Protein AF-A0A7X7AIY4-F1 (afdb_monomer_lite)

Structure (mmCIF, N/CA/C/O backbone):
data_AF-A0A7X7AIY4-F1
#
_entry.id   AF-A0A7X7AIY4-F1
#
loop_
_atom_site.group_PDB
_atom_site.id
_atom_site.type_symbol
_atom_site.label_atom_id
_atom_site.label_alt_id
_atom_site.label_comp_id
_atom_site.label_asym_id
_atom_site.label_entity_id
_atom_site.label_seq_id
_atom_site.pdbx_PDB_ins_code
_atom_site.Cartn_x
_atom_site.Cartn_y
_atom_site.Cartn_z
_atom_site.occupancy
_atom_site.B_iso_or_equiv
_atom_site.auth_seq_id
_atom_site.auth_comp_id
_atom_site.auth_asym_id
_atom_site.auth_atom_id
_atom_site.pdbx_PDB_model_num
ATOM 1 N N . MET A 1 1 ? 21.839 47.624 67.384 1.00 36.62 1 MET A N 1
ATOM 2 C CA . MET A 1 1 ? 20.570 48.107 67.959 1.00 36.62 1 MET A CA 1
ATOM 3 C C . MET A 1 1 ? 19.484 47.151 67.486 1.00 36.62 1 MET A C 1
ATOM 5 O O . MET A 1 1 ? 19.316 47.060 66.283 1.00 36.62 1 MET A O 1
ATOM 9 N N . LEU A 1 2 ? 18.858 46.443 68.441 1.00 30.94 2 LEU A N 1
ATOM 10 C CA . LEU A 1 2 ? 17.676 45.555 68.353 1.00 30.94 2 LEU A CA 1
ATOM 11 C C . LEU A 1 2 ? 17.752 44.317 67.419 1.00 30.94 2 LEU A C 1
ATOM 13 O O . LEU A 1 2 ? 18.265 44.426 66.321 1.00 30.94 2 LEU A O 1
ATOM 17 N N . SER A 1 3 ? 17.214 43.115 67.669 1.00 30.27 3 SER A N 1
ATOM 18 C CA . SER A 1 3 ? 16.606 42.356 68.787 1.00 30.27 3 SER A CA 1
ATOM 19 C C . SER A 1 3 ? 15.446 41.506 68.215 1.00 30.27 3 SER A C 1
ATOM 21 O O . SER A 1 3 ? 14.523 42.074 67.644 1.00 30.27 3 SER A O 1
ATOM 23 N N . ILE A 1 4 ? 15.506 40.183 68.457 1.00 36.94 4 ILE A N 1
ATOM 24 C CA . ILE A 1 4 ? 14.409 39.195 68.652 1.00 36.94 4 ILE A CA 1
ATOM 25 C C . ILE A 1 4 ? 13.500 38.801 67.459 1.00 36.94 4 ILE A C 1
ATOM 27 O O . ILE A 1 4 ? 12.737 39.609 66.949 1.00 36.94 4 ILE A O 1
ATOM 31 N N . SER A 1 5 ? 13.429 37.490 67.155 1.00 34.00 5 SER A N 1
ATOM 32 C CA . SER A 1 5 ? 12.248 36.656 67.492 1.00 34.00 5 SER A CA 1
ATOM 33 C C . SER A 1 5 ? 12.464 35.150 67.264 1.00 34.00 5 SER A C 1
ATOM 35 O O . SER A 1 5 ? 13.040 34.717 66.270 1.00 34.00 5 SER A O 1
ATOM 37 N N . PHE A 1 6 ? 11.985 34.366 68.232 1.00 35.50 6 PHE A N 1
ATOM 38 C CA . PHE A 1 6 ? 11.977 32.906 68.313 1.00 35.50 6 PHE A CA 1
ATOM 39 C C . PHE A 1 6 ? 10.813 32.304 67.510 1.00 35.50 6 PHE A C 1
ATOM 41 O O . PHE A 1 6 ? 9.692 32.796 67.618 1.00 35.50 6 PHE A O 1
ATOM 48 N N . LEU A 1 7 ? 11.014 31.147 66.859 1.00 39.22 7 LEU A N 1
ATOM 49 C CA . LEU A 1 7 ? 9.909 30.247 66.494 1.00 39.22 7 LEU A CA 1
ATOM 50 C C . LEU A 1 7 ? 10.113 28.820 67.040 1.00 39.22 7 LEU A C 1
ATOM 52 O O . LEU A 1 7 ? 10.838 27.992 66.500 1.00 39.22 7 LEU A O 1
ATOM 56 N N . ASN A 1 8 ? 9.462 28.609 68.185 1.00 37.38 8 ASN A N 1
ATOM 57 C CA . ASN A 1 8 ? 8.702 27.445 68.651 1.00 37.38 8 ASN A CA 1
ATOM 58 C C . ASN A 1 8 ? 9.079 26.031 68.138 1.00 37.38 8 ASN A C 1
ATOM 60 O O . ASN A 1 8 ? 8.616 25.569 67.096 1.00 37.38 8 ASN A O 1
ATOM 64 N N . LYS A 1 9 ? 9.815 25.288 68.977 1.00 43.75 9 LYS A N 1
ATOM 65 C CA . LYS A 1 9 ? 9.888 23.820 68.955 1.00 43.75 9 LYS A CA 1
ATOM 66 C C . LYS A 1 9 ? 8.620 23.251 69.589 1.00 43.75 9 LYS A C 1
ATOM 68 O O . LYS A 1 9 ? 8.504 23.322 70.806 1.00 43.75 9 LYS A O 1
ATOM 73 N N . ASN A 1 10 ? 7.728 22.640 68.807 1.00 39.53 10 ASN A N 1
ATOM 74 C CA . ASN A 1 10 ? 6.905 21.512 69.262 1.00 39.53 10 ASN A CA 1
ATOM 75 C C . ASN A 1 10 ? 6.090 20.895 68.116 1.00 39.53 10 ASN A C 1
ATOM 77 O O . ASN A 1 10 ? 5.325 21.598 67.464 1.00 39.53 10 ASN A O 1
ATOM 81 N N . LYS A 1 11 ? 6.183 19.558 68.008 1.00 42.81 11 LYS A N 1
ATOM 82 C CA . LYS A 1 11 ? 5.359 18.586 67.247 1.00 42.81 11 LYS A CA 1
ATOM 83 C C . LYS A 1 11 ? 6.062 17.904 66.068 1.00 42.81 11 LYS A C 1
ATOM 85 O O . LYS A 1 11 ? 5.772 18.178 64.913 1.00 42.81 11 LYS A O 1
ATOM 90 N N . ILE A 1 12 ? 6.856 16.880 66.377 1.00 37.94 12 ILE A N 1
ATOM 91 C CA . ILE A 1 12 ? 6.982 15.710 65.497 1.00 37.94 12 ILE A CA 1
ATOM 92 C C . ILE A 1 12 ? 6.645 14.495 66.363 1.00 37.94 12 ILE A C 1
ATOM 94 O O . ILE A 1 12 ? 7.415 14.105 67.237 1.00 37.94 12 ILE A O 1
ATOM 98 N N . LYS A 1 13 ? 5.421 13.980 66.203 1.00 41.38 13 LYS A N 1
ATOM 99 C CA . LYS A 1 13 ? 4.950 12.766 66.877 1.00 41.38 13 LYS A CA 1
ATOM 100 C C . LYS A 1 13 ? 5.527 11.544 66.163 1.00 41.38 13 LYS A C 1
ATOM 102 O O . LYS A 1 13 ? 5.434 11.424 64.947 1.00 41.38 13 LYS A O 1
ATOM 107 N N . THR A 1 14 ? 6.087 10.652 66.966 1.00 36.62 14 THR A N 1
ATOM 108 C CA . THR A 1 14 ? 6.617 9.329 66.644 1.00 36.62 14 THR A CA 1
ATOM 109 C C . THR A 1 14 ? 5.648 8.482 65.813 1.00 36.62 14 THR A C 1
ATOM 111 O O . THR A 1 14 ? 4.509 8.258 66.218 1.00 36.62 14 THR A O 1
ATOM 114 N N . ILE A 1 15 ? 6.138 7.959 64.687 1.00 35.19 15 ILE A N 1
ATOM 115 C CA . ILE A 1 15 ? 5.492 6.919 63.879 1.00 35.19 15 ILE A CA 1
ATOM 116 C C . ILE A 1 15 ? 5.791 5.567 64.543 1.00 35.19 15 ILE A C 1
ATOM 118 O O . ILE A 1 15 ? 6.955 5.203 64.707 1.00 35.19 15 ILE A O 1
ATOM 122 N N . ARG A 1 16 ? 4.757 4.819 64.942 1.00 38.84 16 ARG A N 1
ATOM 123 C CA . ARG A 1 16 ? 4.870 3.395 65.294 1.00 38.84 16 ARG A CA 1
ATOM 124 C C . ARG A 1 16 ? 3.947 2.591 64.386 1.00 38.84 16 ARG A C 1
ATOM 126 O O . ARG A 1 16 ? 2.745 2.834 64.354 1.00 38.84 16 ARG A O 1
ATOM 133 N N . PHE A 1 17 ? 4.546 1.658 63.652 1.00 32.56 17 PHE A N 1
ATOM 134 C CA . PHE A 1 17 ? 3.871 0.670 62.818 1.00 32.56 17 PHE A CA 1
ATOM 135 C C . PHE A 1 17 ? 3.088 -0.309 63.700 1.00 32.56 17 PHE A C 1
ATOM 137 O O . PHE A 1 17 ? 3.661 -0.916 64.605 1.00 32.56 17 PHE A O 1
ATOM 144 N N . ALA A 1 18 ? 1.793 -0.463 63.426 1.00 39.91 18 ALA A N 1
ATOM 145 C CA . ALA A 1 18 ? 0.972 -1.541 63.960 1.00 39.91 18 ALA A CA 1
ATOM 146 C C . ALA A 1 18 ? 0.729 -2.577 62.854 1.00 39.91 18 ALA A C 1
ATOM 148 O O . ALA A 1 18 ? 0.412 -2.241 61.714 1.00 39.91 18 ALA A O 1
ATOM 149 N N . THR A 1 19 ? 0.945 -3.833 63.216 1.00 40.06 19 THR A N 1
ATOM 150 C CA . THR A 1 19 ? 0.839 -5.048 62.413 1.00 40.06 19 THR A CA 1
ATOM 151 C C . THR A 1 19 ? -0.578 -5.274 61.873 1.00 40.06 19 THR A C 1
ATOM 153 O O . THR A 1 19 ? -1.562 -5.186 62.606 1.00 40.06 19 THR A O 1
ATOM 156 N N . PHE A 1 20 ? -0.677 -5.596 60.579 1.00 35.72 20 PHE A N 1
ATOM 157 C CA . PHE A 1 20 ? -1.920 -5.992 59.912 1.00 35.72 20 PHE A CA 1
ATOM 158 C C . PHE A 1 20 ? -2.360 -7.385 60.388 1.00 35.72 20 PHE A C 1
ATOM 160 O O . PHE A 1 20 ? -1.658 -8.372 60.175 1.00 35.72 20 PHE A O 1
ATOM 167 N N . SER A 1 21 ? -3.529 -7.460 61.027 1.00 41.72 21 SER A N 1
ATOM 168 C CA . SER A 1 21 ? -4.210 -8.713 61.364 1.00 41.72 21 SER A CA 1
ATOM 169 C C . SER A 1 21 ? -5.132 -9.120 60.211 1.00 41.72 21 SER A C 1
ATOM 171 O O . SER A 1 21 ? -5.889 -8.299 59.694 1.00 41.72 21 SER A O 1
ATOM 173 N N . ALA A 1 22 ? -5.033 -10.379 59.786 1.00 42.66 22 ALA A N 1
ATOM 174 C CA . ALA A 1 22 ? -5.750 -10.940 58.648 1.00 42.66 22 ALA A CA 1
ATOM 175 C C . ALA A 1 22 ? -7.276 -10.928 58.857 1.00 42.66 22 ALA A C 1
ATOM 177 O O . ALA A 1 22 ? -7.796 -11.469 59.834 1.00 42.66 22 ALA A O 1
ATOM 178 N N . VAL A 1 23 ? -8.002 -10.348 57.899 1.00 37.97 23 VAL A N 1
ATOM 179 C CA . VAL A 1 23 ? -9.468 -10.367 57.845 1.00 37.97 23 VAL A CA 1
ATOM 180 C C . VAL A 1 23 ? -9.926 -11.755 57.387 1.00 37.97 23 VAL A C 1
ATOM 182 O O . VAL A 1 23 ? -9.698 -12.147 56.245 1.00 37.97 23 VAL A O 1
ATOM 185 N N . ARG A 1 24 ? -10.577 -12.509 58.282 1.00 42.41 24 ARG A N 1
ATOM 186 C CA . ARG A 1 24 ? -11.345 -13.714 57.936 1.00 42.41 24 ARG A CA 1
ATOM 187 C C . ARG A 1 24 ? -12.723 -13.298 57.421 1.00 42.41 24 ARG A C 1
ATOM 189 O O . ARG A 1 24 ? -13.537 -12.776 58.176 1.00 42.41 24 ARG A O 1
ATOM 196 N N . SER A 1 25 ? -12.989 -13.562 56.149 1.00 38.69 25 SER A N 1
ATOM 197 C CA . SER A 1 25 ? -14.307 -13.466 55.525 1.00 38.69 25 SER A CA 1
ATOM 198 C C . SER A 1 25 ? -15.197 -14.620 56.002 1.00 38.69 25 SER A C 1
ATOM 200 O O . SER A 1 25 ? -14.956 -15.783 55.690 1.00 38.69 25 SER A O 1
ATOM 202 N N . VAL A 1 26 ? -16.234 -14.298 56.779 1.00 39.97 26 VAL A N 1
ATOM 203 C CA . VAL A 1 26 ? -17.296 -15.233 57.179 1.00 39.97 26 VAL A CA 1
ATOM 204 C C . VAL A 1 26 ? -18.544 -14.883 56.372 1.00 39.97 26 VAL A C 1
ATOM 206 O O . VAL A 1 26 ? -19.218 -13.899 56.665 1.00 39.97 26 VAL A O 1
ATOM 209 N N . LEU A 1 27 ? -18.846 -15.674 55.338 1.00 36.00 27 LEU A N 1
ATOM 210 C CA . LEU A 1 27 ? -20.144 -15.635 54.663 1.00 36.00 27 LEU A CA 1
ATOM 211 C C . LEU A 1 27 ? -21.120 -16.493 55.481 1.00 36.00 27 LEU A C 1
ATOM 213 O O . LEU A 1 27 ? -21.113 -17.720 55.393 1.00 36.00 27 LEU A O 1
ATOM 217 N N . ALA A 1 28 ? -21.928 -15.856 56.327 1.00 40.09 28 ALA A N 1
ATOM 218 C CA . ALA A 1 28 ? -23.020 -16.520 57.028 1.00 40.09 28 ALA A CA 1
ATOM 219 C C . ALA A 1 28 ? -24.249 -16.585 56.107 1.00 40.09 28 ALA A C 1
ATOM 221 O O . ALA A 1 28 ? -24.916 -15.578 55.878 1.00 40.09 28 ALA A O 1
ATOM 222 N N . VAL A 1 29 ? -24.544 -17.773 55.573 1.00 44.94 29 VAL A N 1
ATOM 223 C CA . VAL A 1 29 ? -25.821 -18.082 54.915 1.00 44.94 29 VAL A CA 1
ATOM 224 C C . VAL A 1 29 ? -26.768 -18.628 55.982 1.00 44.94 29 VAL A C 1
ATOM 226 O O . VAL A 1 29 ? -26.554 -19.723 56.498 1.00 44.94 29 VAL A O 1
ATOM 229 N N . TYR A 1 30 ? -27.811 -17.874 56.326 1.00 39.31 30 TYR A N 1
ATOM 230 C CA . TYR A 1 30 ? -28.919 -18.375 57.145 1.00 39.31 30 TYR A CA 1
ATOM 231 C C . TYR A 1 30 ? -30.014 -18.948 56.233 1.00 39.31 30 TYR A C 1
ATOM 233 O O . TYR A 1 30 ? -30.462 -18.236 55.333 1.00 39.31 30 TYR A O 1
ATOM 241 N N . PRO A 1 31 ? -30.518 -20.175 56.458 1.00 51.25 31 PRO A N 1
ATOM 242 C CA . PRO A 1 31 ? -31.774 -20.607 55.865 1.00 51.25 31 PRO A CA 1
ATOM 243 C C . PRO A 1 31 ? -32.941 -20.245 56.797 1.00 51.25 31 PRO A C 1
ATOM 245 O O . PRO A 1 31 ? -32.916 -20.566 57.985 1.00 51.25 31 PRO A O 1
ATOM 248 N N . VAL A 1 32 ? -34.001 -19.633 56.260 1.00 43.09 32 VAL A N 1
ATOM 249 C CA . VAL A 1 32 ? -35.315 -19.569 56.925 1.00 43.09 32 VAL A CA 1
ATOM 250 C C . VAL A 1 32 ? -36.353 -20.245 56.035 1.00 43.09 32 VAL A C 1
ATOM 252 O O . VAL A 1 32 ? -36.421 -20.031 54.828 1.00 43.09 32 VAL A O 1
ATOM 255 N N . ALA A 1 33 ? -37.100 -21.145 56.666 1.00 41.25 33 ALA A N 1
ATOM 256 C CA . ALA A 1 33 ? -37.891 -22.201 56.067 1.00 41.25 33 ALA A CA 1
ATOM 257 C C . ALA A 1 33 ? -39.165 -21.719 55.352 1.00 41.25 33 ALA A C 1
ATOM 259 O O . ALA A 1 33 ? -40.040 -21.109 55.960 1.00 41.25 33 ALA A O 1
ATOM 260 N N . GLY A 1 34 ? -39.331 -22.150 54.100 1.00 39.12 34 GLY A N 1
ATOM 261 C CA . GLY A 1 34 ? -40.626 -22.308 53.440 1.00 39.12 34 GLY A CA 1
ATOM 262 C C . GLY A 1 34 ? -40.820 -23.777 53.068 1.00 39.12 34 GLY A C 1
ATOM 263 O O . GLY A 1 34 ? -40.143 -24.295 52.184 1.00 39.12 34 GLY A O 1
ATOM 264 N N . ARG A 1 35 ? -41.720 -24.483 53.765 1.00 43.56 35 ARG A N 1
ATOM 265 C CA . ARG A 1 35 ? -42.096 -25.873 53.455 1.00 43.56 35 ARG A CA 1
ATOM 266 C C . ARG A 1 35 ? -42.918 -25.920 52.160 1.00 43.56 35 ARG A C 1
ATOM 268 O O . ARG A 1 35 ? -44.142 -25.914 52.216 1.00 43.56 35 ARG A O 1
ATOM 275 N N . PHE A 1 36 ? -42.264 -26.050 51.009 1.00 38.09 36 PHE A N 1
ATOM 276 C CA . PHE A 1 36 ? -42.907 -26.540 49.787 1.00 38.09 36 PHE A CA 1
ATOM 277 C C . PHE A 1 36 ? -42.679 -28.053 49.672 1.00 38.09 36 PHE A C 1
ATOM 279 O O . PHE A 1 36 ? -41.588 -28.517 49.351 1.00 38.09 36 PHE A O 1
ATOM 286 N N . LYS A 1 37 ? -43.714 -28.848 49.975 1.00 41.25 37 LYS A N 1
ATOM 287 C CA . LYS A 1 37 ? -43.732 -30.293 49.698 1.00 41.25 37 LYS A CA 1
ATOM 288 C C . LYS A 1 37 ? -43.905 -30.504 48.190 1.00 41.25 37 LYS A C 1
ATOM 290 O O . LYS A 1 37 ? -45.030 -30.636 47.719 1.00 41.25 37 LYS A O 1
ATOM 295 N N . PHE A 1 38 ? -42.806 -30.577 47.444 1.00 35.75 38 PHE A N 1
ATOM 296 C CA . PHE A 1 38 ? -42.821 -31.181 46.112 1.00 35.75 38 PHE A CA 1
ATOM 297 C C . PHE A 1 38 ? -42.793 -32.704 46.267 1.00 35.75 38 PHE A C 1
ATOM 299 O O . PHE A 1 38 ? -41.828 -33.283 46.764 1.00 35.75 38 PHE A O 1
ATOM 306 N N . ARG A 1 39 ? -43.895 -33.358 45.896 1.00 43.44 39 ARG A N 1
ATOM 307 C CA . ARG A 1 39 ? -43.960 -34.815 45.761 1.00 43.44 39 ARG A CA 1
ATOM 308 C C . ARG A 1 39 ? -43.191 -35.200 44.496 1.00 43.44 39 ARG A C 1
ATOM 310 O O . ARG A 1 39 ? -43.693 -34.993 43.399 1.00 43.44 39 ARG A O 1
ATOM 317 N N . TYR A 1 40 ? -41.984 -35.737 44.653 1.00 40.56 40 TYR A N 1
ATOM 318 C CA . TYR A 1 40 ? -41.247 -36.375 43.565 1.00 40.56 40 TYR A CA 1
ATOM 319 C C . TYR A 1 40 ? -41.791 -37.786 43.348 1.00 40.56 40 TYR A C 1
ATOM 321 O O . TYR A 1 40 ? -41.528 -38.677 44.149 1.00 40.56 40 TYR A O 1
ATOM 329 N N . ASN A 1 41 ? -42.519 -37.979 42.253 1.00 38.94 41 ASN A N 1
ATOM 330 C CA . ASN A 1 41 ? -42.699 -39.282 41.630 1.00 38.94 41 ASN A CA 1
ATOM 331 C C . ASN A 1 41 ? -42.206 -39.165 40.186 1.00 38.94 41 ASN A C 1
ATOM 333 O O . ASN A 1 41 ? -42.808 -38.444 39.397 1.00 38.94 41 ASN A O 1
ATOM 337 N N . GLY A 1 42 ? -41.149 -39.907 39.855 1.00 40.38 42 GLY A N 1
ATOM 338 C CA . GLY A 1 42 ? -40.833 -40.264 38.474 1.00 40.38 42 GLY A CA 1
ATOM 339 C C . GLY A 1 42 ? -39.687 -39.488 37.829 1.00 40.38 42 GLY A C 1
ATOM 340 O O . GLY A 1 42 ? -39.867 -38.381 37.343 1.00 40.38 42 GLY A O 1
ATOM 341 N N . LEU A 1 43 ? -38.546 -40.176 37.739 1.00 44.22 43 LEU A N 1
ATOM 342 C CA . LEU A 1 43 ? -37.615 -40.137 36.609 1.00 44.22 43 LEU A CA 1
ATOM 343 C C . LEU A 1 43 ? -36.873 -38.809 36.350 1.00 44.22 43 LEU A C 1
ATOM 345 O O . LEU A 1 43 ? -37.196 -38.038 35.452 1.00 44.22 43 LEU A O 1
ATOM 349 N N . PHE A 1 44 ? -35.780 -38.610 37.093 1.00 33.59 44 PHE A N 1
ATOM 350 C CA . PHE A 1 44 ? -34.688 -37.725 36.684 1.00 33.59 44 PHE A CA 1
ATOM 351 C C . PHE A 1 44 ? -34.033 -38.294 35.411 1.00 33.59 44 PHE A C 1
ATOM 353 O O . PHE A 1 44 ? -33.227 -39.219 35.483 1.00 33.59 44 PHE A O 1
ATOM 360 N N . LEU A 1 45 ? -34.395 -37.758 34.244 1.00 35.53 45 LEU A N 1
ATOM 361 C CA . LEU A 1 45 ? -33.654 -37.957 33.001 1.00 35.53 45 LEU A CA 1
ATOM 362 C C . LEU A 1 45 ? -32.583 -36.864 32.916 1.00 35.53 45 LEU A C 1
ATOM 364 O O . LEU A 1 45 ? -32.837 -35.754 32.453 1.00 35.53 45 LEU A O 1
ATOM 368 N N . THR A 1 46 ? -31.381 -37.158 33.404 1.00 39.91 46 THR A N 1
ATOM 369 C CA . THR A 1 46 ? -30.188 -36.353 33.131 1.00 39.91 46 THR A CA 1
ATOM 370 C C . THR A 1 46 ? -29.858 -36.494 31.648 1.00 39.91 46 THR A C 1
ATOM 372 O O . THR A 1 46 ? -29.214 -37.453 31.227 1.00 39.91 46 THR A O 1
ATOM 375 N N . ILE A 1 47 ? -30.326 -35.549 30.831 1.00 37.22 47 ILE A N 1
ATOM 376 C CA . ILE A 1 47 ? -29.857 -35.405 29.453 1.00 37.22 47 ILE A CA 1
ATOM 377 C C . ILE A 1 47 ? -28.413 -34.903 29.540 1.00 37.22 47 ILE A C 1
ATOM 379 O O . ILE A 1 47 ? -28.153 -33.710 29.686 1.00 37.22 47 ILE A O 1
ATOM 383 N N . PHE A 1 48 ? -27.462 -35.835 29.475 1.00 37.62 48 PHE A N 1
ATOM 384 C CA . PHE A 1 48 ? -26.107 -35.532 29.038 1.00 37.62 48 PHE A CA 1
ATOM 385 C C . PHE A 1 48 ? -26.205 -35.086 27.579 1.00 37.62 48 PHE A C 1
ATOM 387 O O . PHE A 1 48 ? -26.240 -35.914 26.669 1.00 37.62 48 PHE A O 1
ATOM 394 N N . ILE A 1 49 ? -26.276 -33.776 27.342 1.00 43.41 49 ILE A N 1
ATOM 395 C CA . ILE A 1 49 ? -25.953 -33.245 26.021 1.00 43.41 49 ILE A CA 1
ATOM 396 C C . ILE A 1 49 ? -24.446 -33.429 25.875 1.00 43.41 49 ILE A C 1
ATOM 398 O O . ILE A 1 49 ? -23.646 -32.624 26.349 1.00 43.41 49 ILE A O 1
ATOM 402 N N . PHE A 1 50 ? -24.065 -34.543 25.254 1.00 37.00 50 PHE A N 1
ATOM 403 C CA . PHE A 1 50 ? -22.800 -34.651 24.551 1.00 37.00 50 PHE A CA 1
ATOM 404 C C . PHE A 1 50 ? -22.784 -33.486 23.555 1.00 37.00 50 PHE A C 1
ATOM 406 O O . PHE A 1 50 ? -23.477 -33.526 22.539 1.00 37.00 50 PHE A O 1
ATOM 413 N N . PHE A 1 51 ? -22.030 -32.427 23.853 1.00 39.94 51 PHE A N 1
ATOM 414 C CA . PHE A 1 51 ? -21.590 -31.480 22.833 1.00 39.94 51 PHE A CA 1
ATOM 415 C C . PHE A 1 51 ? -20.591 -32.232 21.939 1.00 39.94 51 PHE A C 1
ATOM 417 O O . PHE A 1 51 ? -19.378 -32.074 22.038 1.00 39.94 51 PHE A O 1
ATOM 424 N N . ALA A 1 52 ? -21.114 -33.136 21.107 1.00 44.53 52 ALA A N 1
ATOM 425 C CA . ALA A 1 52 ? -20.427 -33.574 19.911 1.00 44.53 52 ALA A CA 1
ATOM 426 C C . ALA A 1 52 ? -20.243 -32.326 19.048 1.00 44.53 52 ALA A C 1
ATOM 428 O O . ALA A 1 52 ? -21.199 -31.578 18.844 1.00 44.53 52 ALA A O 1
ATOM 429 N N . GLY A 1 53 ? -18.995 -32.089 18.643 1.00 50.56 53 GLY A N 1
ATOM 430 C CA . GLY A 1 53 ? -18.517 -30.903 17.944 1.00 50.56 53 GLY A CA 1
ATOM 431 C C . GLY A 1 53 ? -19.560 -30.222 17.068 1.00 50.56 53 GLY A C 1
ATOM 432 O O . GLY A 1 53 ? -19.805 -30.631 15.937 1.00 50.56 53 GLY A O 1
ATOM 433 N N . PHE A 1 54 ? -20.109 -29.123 17.576 1.00 44.00 54 PHE A N 1
ATOM 434 C CA . PHE A 1 54 ? -20.642 -28.086 16.715 1.00 44.00 54 PHE A CA 1
ATOM 435 C C . PHE A 1 54 ? -19.425 -27.292 16.250 1.00 44.00 54 PHE A C 1
ATOM 437 O O . PHE A 1 54 ? -19.006 -26.323 16.881 1.00 44.00 54 PHE A O 1
ATOM 444 N N . ALA A 1 55 ? -18.780 -27.780 15.189 1.00 48.97 55 ALA A N 1
ATOM 445 C CA . ALA A 1 55 ? -17.905 -26.929 14.413 1.00 48.97 55 ALA A CA 1
ATOM 446 C C . ALA A 1 55 ? -18.784 -25.773 13.931 1.00 48.97 55 ALA A C 1
ATOM 448 O O . ALA A 1 55 ? -19.719 -25.977 13.154 1.00 48.97 55 ALA A O 1
ATOM 449 N N . PHE A 1 56 ? -18.522 -24.563 14.419 1.00 47.72 56 PHE A N 1
ATOM 450 C CA . PHE A 1 56 ? -18.887 -23.397 13.640 1.00 47.72 56 PHE A CA 1
ATOM 451 C C . PHE A 1 56 ? -18.118 -23.568 12.337 1.00 47.72 56 PHE A C 1
ATOM 453 O O . PHE A 1 56 ? -16.899 -23.412 12.314 1.00 47.72 56 PHE A O 1
ATOM 460 N N . ALA A 1 57 ? -18.809 -23.973 11.272 1.00 46.97 57 ALA A N 1
ATOM 461 C CA . ALA A 1 57 ? -18.330 -23.663 9.946 1.00 46.97 57 ALA A CA 1
ATOM 462 C C . ALA A 1 57 ? -18.214 -22.139 9.945 1.00 46.97 57 ALA A C 1
ATOM 464 O O . ALA A 1 57 ? -19.223 -21.428 9.915 1.00 46.97 57 ALA A O 1
ATOM 465 N N . SER A 1 58 ? -16.986 -21.639 10.092 1.00 48.44 58 SER A N 1
ATOM 466 C CA . SER A 1 58 ? -16.691 -20.285 9.670 1.00 48.44 58 SER A CA 1
ATOM 467 C C . SER A 1 58 ? -17.231 -20.172 8.246 1.00 48.44 58 SER A C 1
ATOM 469 O O . SER A 1 58 ? -17.138 -21.150 7.491 1.00 48.44 58 SER A O 1
ATOM 471 N N . PRO A 1 59 ? -17.821 -19.033 7.847 1.00 47.47 59 PRO A N 1
ATOM 472 C CA . PRO A 1 59 ? -18.006 -18.810 6.425 1.00 47.47 59 PRO A CA 1
ATOM 473 C C . PRO A 1 59 ? -16.666 -19.133 5.764 1.00 47.47 59 PRO A C 1
ATOM 475 O O . PRO A 1 59 ? -15.624 -18.777 6.322 1.00 47.47 59 PRO A O 1
ATOM 478 N N . ALA A 1 60 ? -16.691 -19.885 4.664 1.00 45.31 60 ALA A N 1
ATOM 479 C CA . ALA A 1 60 ? -15.524 -20.041 3.815 1.00 45.31 60 ALA A CA 1
ATOM 480 C C . ALA A 1 60 ? -15.180 -18.633 3.313 1.00 45.31 60 ALA A C 1
ATOM 482 O O . ALA A 1 60 ? -15.680 -18.178 2.286 1.00 45.31 60 ALA A O 1
ATOM 483 N N . TYR A 1 61 ? -14.456 -17.879 4.137 1.00 58.84 61 TYR A N 1
ATOM 484 C CA . TYR A 1 61 ? -13.801 -16.662 3.728 1.00 58.84 61 TYR A CA 1
ATOM 485 C C . TYR A 1 61 ? -12.779 -17.137 2.713 1.00 58.84 61 TYR A C 1
ATOM 487 O O . TYR A 1 61 ? -12.003 -18.042 3.004 1.00 58.84 61 TYR A O 1
ATOM 495 N N . GLY A 1 62 ? -12.846 -16.594 1.499 1.00 84.06 62 GLY A N 1
ATOM 496 C CA . GLY A 1 62 ? -11.741 -16.782 0.572 1.00 84.06 62 GLY A CA 1
ATOM 497 C C . GLY A 1 62 ? -10.451 -16.289 1.225 1.00 84.06 62 GLY A C 1
ATOM 498 O O . GLY A 1 62 ? -10.508 -15.416 2.101 1.00 84.06 62 GLY A O 1
ATOM 499 N N . ALA A 1 63 ? -9.326 -16.836 0.772 1.00 94.44 63 ALA A N 1
ATOM 500 C CA . ALA A 1 63 ? -7.996 -16.487 1.241 1.00 94.44 63 ALA A CA 1
ATOM 501 C C . ALA A 1 63 ? -7.831 -14.973 1.458 1.00 94.44 63 ALA A C 1
ATOM 503 O O . ALA A 1 63 ? -8.301 -14.129 0.672 1.00 94.44 63 ALA A O 1
ATOM 504 N N . THR A 1 64 ? -7.156 -14.626 2.549 1.00 96.69 64 THR A N 1
ATOM 505 C CA . THR A 1 64 ? -6.938 -13.254 2.993 1.00 96.69 64 THR A CA 1
ATOM 506 C C . THR A 1 64 ? -6.206 -12.477 1.910 1.00 96.69 64 THR A C 1
ATOM 508 O O . THR A 1 64 ? -5.067 -12.771 1.555 1.00 96.69 64 THR A O 1
ATOM 511 N N . GLN A 1 65 ? -6.859 -11.449 1.376 1.00 97.44 65 GLN A N 1
ATOM 512 C CA . GLN A 1 65 ? -6.247 -10.600 0.362 1.00 97.44 65 GLN A CA 1
ATOM 513 C C . GLN A 1 65 ? -5.169 -9.727 1.005 1.00 97.44 65 GLN A C 1
ATOM 515 O O . GLN A 1 65 ? -5.435 -9.050 1.994 1.00 97.44 65 GLN A O 1
ATOM 520 N N . ILE A 1 66 ? -3.979 -9.687 0.417 1.00 98.00 66 ILE A N 1
ATOM 521 C CA . ILE A 1 66 ? -2.879 -8.817 0.831 1.00 98.00 66 ILE A CA 1
ATOM 522 C C . ILE A 1 66 ? -2.516 -7.917 -0.344 1.00 98.00 66 ILE A C 1
ATOM 524 O O . ILE A 1 66 ? -2.046 -8.402 -1.366 1.00 98.00 66 ILE A O 1
ATOM 528 N N . PHE A 1 67 ? -2.717 -6.605 -0.216 1.00 98.31 67 PHE A N 1
ATOM 529 C CA . PHE A 1 67 ? -2.380 -5.647 -1.275 1.00 98.31 67 PHE A CA 1
ATOM 530 C C . PHE A 1 67 ? -1.057 -4.931 -1.000 1.00 98.31 67 PHE A C 1
ATOM 532 O O . PHE A 1 67 ? -0.811 -4.463 0.116 1.00 98.31 67 PHE A O 1
ATOM 539 N N . ARG A 1 68 ? -0.213 -4.809 -2.029 1.00 98.12 68 ARG A N 1
ATOM 540 C CA . ARG A 1 68 ? 1.056 -4.067 -1.987 1.00 98.12 68 ARG A CA 1
ATOM 541 C C . ARG A 1 68 ? 1.286 -3.310 -3.285 1.00 98.12 68 ARG A C 1
ATOM 543 O O . ARG A 1 68 ? 1.086 -3.873 -4.357 1.00 98.12 68 ARG A O 1
ATOM 550 N N . SER A 1 69 ? 1.727 -2.059 -3.190 1.00 98.44 69 SER A N 1
ATOM 551 C CA . SER A 1 69 ? 2.041 -1.252 -4.364 1.00 98.44 69 SER A CA 1
ATOM 552 C C . SER A 1 69 ? 3.527 -1.277 -4.705 1.00 98.44 69 SER A C 1
ATOM 554 O O . SER A 1 69 ? 4.401 -1.267 -3.836 1.00 98.44 69 SER A O 1
ATOM 556 N N . VAL A 1 70 ? 3.803 -1.284 -6.002 1.00 97.94 70 VAL A N 1
ATOM 557 C CA . VAL A 1 70 ? 5.126 -1.113 -6.597 1.00 97.94 70 VAL A CA 1
ATOM 558 C C . VAL A 1 70 ? 5.106 0.172 -7.410 1.00 97.94 70 VAL A C 1
ATOM 560 O O . VAL A 1 70 ? 4.217 0.359 -8.235 1.00 97.94 70 VAL A O 1
ATOM 563 N N . GLY A 1 71 ? 6.089 1.044 -7.212 1.00 96.38 71 GLY A N 1
ATOM 564 C CA . GLY A 1 71 ? 6.342 2.188 -8.087 1.00 96.38 71 GLY A CA 1
ATOM 565 C C . GLY A 1 71 ? 7.821 2.245 -8.464 1.00 96.38 71 GLY A C 1
ATOM 566 O O . GLY A 1 71 ? 8.635 2.451 -7.564 1.00 96.38 71 GLY A O 1
ATOM 567 N N . PRO A 1 72 ? 8.198 2.102 -9.747 1.00 94.94 72 PRO A N 1
ATOM 568 C CA . PRO A 1 72 ? 9.602 2.059 -10.158 1.00 94.94 72 PRO A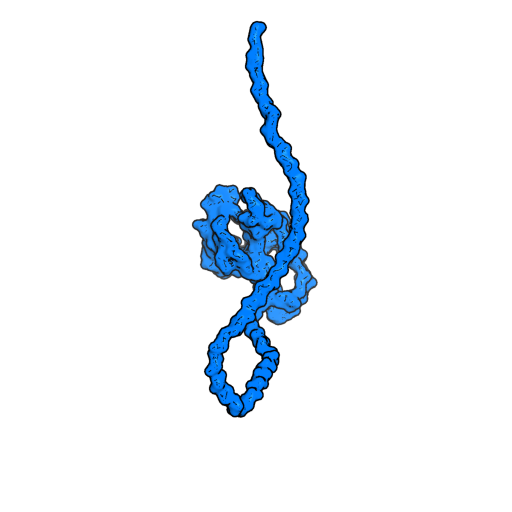 CA 1
ATOM 569 C C . PRO A 1 72 ? 10.382 3.295 -9.692 1.00 94.94 72 PRO A C 1
ATOM 571 O O . PRO A 1 72 ? 10.085 4.415 -10.106 1.00 94.94 72 PRO A O 1
ATOM 574 N N . GLY A 1 73 ? 11.354 3.111 -8.796 1.00 94.69 73 GLY A N 1
ATOM 575 C CA . GLY A 1 73 ? 12.165 4.188 -8.213 1.00 94.69 73 GLY A CA 1
ATOM 576 C C . GLY A 1 73 ? 11.411 5.162 -7.294 1.00 94.69 73 GLY A C 1
ATOM 577 O O . GLY A 1 73 ? 11.967 6.192 -6.918 1.00 94.69 73 GLY A O 1
ATOM 578 N N . ALA A 1 74 ? 10.157 4.879 -6.929 1.00 95.31 74 ALA A N 1
ATOM 579 C CA . ALA A 1 74 ? 9.323 5.768 -6.123 1.00 95.31 74 ALA A CA 1
ATOM 580 C C . ALA A 1 74 ? 9.676 5.685 -4.627 1.00 95.31 74 ALA A C 1
ATOM 582 O O . ALA A 1 74 ? 9.005 5.007 -3.854 1.00 95.31 74 ALA A O 1
ATOM 583 N N . THR A 1 75 ? 10.747 6.365 -4.217 1.00 94.81 75 THR A N 1
ATOM 584 C CA . THR A 1 75 ? 11.183 6.434 -2.810 1.00 94.81 75 THR A CA 1
ATOM 585 C C . THR A 1 75 ? 10.424 7.492 -2.007 1.00 94.81 75 THR A C 1
ATOM 587 O O . THR A 1 75 ? 10.167 7.304 -0.823 1.00 94.81 75 THR A O 1
ATOM 590 N N . GLY A 1 76 ? 10.045 8.597 -2.651 1.00 95.12 76 GLY A N 1
ATOM 591 C CA . GLY A 1 76 ? 9.440 9.756 -1.998 1.00 95.12 76 GLY A CA 1
ATOM 592 C C . GLY A 1 76 ? 7.977 9.590 -1.576 1.00 95.12 76 GLY A C 1
ATOM 593 O O . GLY A 1 76 ? 7.286 8.643 -1.954 1.00 95.12 76 GLY A O 1
ATOM 594 N N . LEU A 1 77 ? 7.515 10.580 -0.807 1.00 96.38 77 LEU A N 1
ATOM 595 C CA . LEU A 1 77 ? 6.114 10.770 -0.436 1.00 96.38 77 LEU A CA 1
ATOM 596 C C . LEU A 1 77 ? 5.236 10.919 -1.681 1.00 96.38 77 LEU A C 1
ATOM 598 O O . LEU A 1 77 ? 5.550 11.704 -2.577 1.00 96.38 77 LEU A O 1
ATOM 602 N N . LEU A 1 78 ? 4.102 10.221 -1.700 1.00 97.19 78 LEU A N 1
ATOM 603 C CA . LEU A 1 78 ? 3.045 10.467 -2.681 1.00 97.19 78 LEU A CA 1
ATOM 604 C C . LEU A 1 78 ? 2.160 11.635 -2.241 1.00 97.19 78 LEU A C 1
ATOM 606 O O . LEU A 1 78 ? 1.785 12.483 -3.048 1.00 97.19 78 LEU A O 1
ATOM 610 N N . THR A 1 79 ? 1.820 11.675 -0.954 1.00 97.12 79 THR A N 1
ATOM 611 C CA . THR A 1 79 ? 1.082 12.766 -0.314 1.00 97.12 79 THR A CA 1
ATOM 612 C C . THR A 1 79 ? 1.243 12.676 1.205 1.00 97.12 79 THR A C 1
ATOM 614 O O . THR A 1 79 ? 1.575 11.614 1.736 1.00 97.12 79 THR A O 1
ATOM 617 N N . SER A 1 80 ? 1.029 13.787 1.900 1.00 95.50 80 SER A N 1
ATOM 618 C CA . SER A 1 80 ? 1.072 13.875 3.356 1.00 95.50 80 SER A CA 1
ATOM 619 C C . SER A 1 80 ? 0.166 14.995 3.850 1.00 95.50 80 SER A C 1
ATOM 621 O O . SER A 1 80 ? -0.285 15.829 3.059 1.00 95.50 80 SER A O 1
ATOM 623 N N . ASP A 1 81 ? -0.049 15.034 5.160 1.00 93.94 81 ASP A N 1
ATOM 624 C CA . ASP A 1 81 ? -0.548 16.224 5.842 1.00 93.94 81 ASP A CA 1
ATOM 625 C C . ASP A 1 81 ? 0.363 16.673 6.988 1.00 93.94 81 ASP A C 1
ATOM 627 O O . ASP A 1 81 ? -0.060 16.915 8.101 1.00 93.94 81 ASP A O 1
ATOM 631 N N . THR A 1 82 ? 1.651 16.873 6.719 1.00 81.88 82 THR A N 1
ATOM 632 C CA . THR A 1 82 ? 2.579 17.433 7.728 1.00 81.88 82 THR A CA 1
ATOM 633 C C . THR A 1 82 ? 2.321 18.918 8.042 1.00 81.88 82 THR A C 1
ATOM 635 O O . THR A 1 82 ? 3.084 19.545 8.772 1.00 81.88 82 THR A O 1
ATOM 638 N N . ALA A 1 83 ? 1.303 19.518 7.416 1.00 90.00 83 ALA A N 1
ATOM 639 C CA . ALA A 1 83 ? 0.854 20.883 7.667 1.00 90.00 83 ALA A CA 1
ATOM 640 C C . ALA A 1 83 ? -0.308 20.949 8.674 1.00 90.00 83 ALA A C 1
ATOM 642 O O . ALA A 1 83 ? -0.653 22.059 9.081 1.00 90.00 83 ALA A O 1
ATOM 643 N N . HIS A 1 84 ? -0.873 19.801 9.078 1.00 91.31 84 HIS A N 1
ATOM 644 C CA . HIS A 1 84 ? -1.975 19.690 10.042 1.00 91.31 84 HIS A CA 1
ATOM 645 C C . HIS A 1 84 ? -3.223 20.478 9.604 1.00 91.31 84 HIS A C 1
ATOM 647 O O . HIS A 1 84 ? -3.868 21.180 10.384 1.00 91.31 84 HIS A O 1
ATOM 653 N N . ALA A 1 85 ? -3.521 20.451 8.301 1.00 93.38 85 ALA A N 1
ATOM 654 C CA . ALA A 1 85 ? -4.611 21.214 7.683 1.00 93.38 85 ALA A CA 1
ATOM 655 C C . ALA A 1 85 ? -5.745 20.316 7.168 1.00 93.38 85 ALA A C 1
ATOM 657 O O . ALA A 1 85 ? -6.811 20.795 6.770 1.00 93.38 85 ALA A O 1
ATOM 658 N N . ARG A 1 86 ? -5.506 19.012 7.125 1.00 96.62 86 ARG A N 1
ATOM 659 C CA . ARG A 1 86 ? -6.384 17.965 6.626 1.00 96.62 86 ARG A CA 1
ATOM 660 C C . ARG A 1 86 ? -6.476 16.915 7.725 1.00 96.62 86 ARG A C 1
ATOM 662 O O . ARG A 1 86 ? -5.734 16.916 8.691 1.00 96.62 86 ARG A O 1
ATOM 669 N N . THR A 1 87 ? -7.448 16.030 7.616 1.00 97.19 87 THR A N 1
ATOM 670 C CA . THR A 1 87 ? -7.636 15.000 8.630 1.00 97.19 87 THR A CA 1
ATOM 671 C C . THR A 1 87 ? -7.951 13.674 7.986 1.00 97.19 87 THR A C 1
ATOM 673 O O . THR A 1 87 ? -8.497 13.608 6.880 1.00 97.19 87 THR A O 1
ATOM 676 N N . ILE A 1 88 ? -7.608 12.616 8.703 1.00 98.44 88 ILE A N 1
ATOM 677 C CA . ILE A 1 88 ? -8.019 11.249 8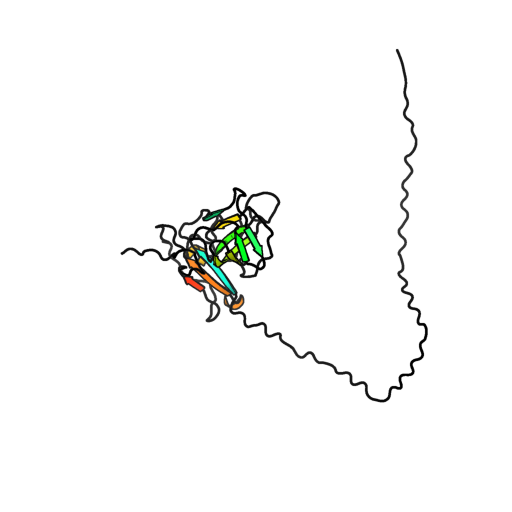.457 1.00 98.44 88 ILE A CA 1
ATOM 678 C C . ILE A 1 88 ? -8.765 10.741 9.693 1.00 98.44 88 ILE A C 1
ATOM 680 O O . ILE A 1 88 ? -8.427 11.049 10.833 1.00 98.44 88 ILE A O 1
ATOM 684 N N . THR A 1 89 ? -9.816 9.969 9.456 1.00 98.44 89 THR A N 1
ATOM 685 C CA . THR A 1 89 ? -10.500 9.160 10.473 1.00 98.44 89 THR A CA 1
ATOM 686 C C . THR A 1 89 ? -10.565 7.731 9.975 1.00 98.44 89 THR A C 1
ATOM 688 O O . THR A 1 89 ? -10.684 7.523 8.767 1.00 98.44 89 THR A O 1
ATOM 691 N N . LEU A 1 90 ? -10.497 6.752 10.874 1.00 98.69 90 LEU A N 1
ATOM 692 C CA . LEU A 1 90 ? -10.604 5.339 10.523 1.00 98.69 90 LEU A CA 1
ATOM 693 C C . LEU A 1 90 ? -11.677 4.683 11.381 1.00 98.69 90 LEU A C 1
ATOM 695 O O . LEU A 1 90 ? -11.565 4.649 12.604 1.00 98.69 90 LEU A O 1
ATOM 699 N N . THR A 1 91 ? -12.705 4.138 10.739 1.00 98.56 91 THR A N 1
ATOM 700 C CA . THR A 1 91 ? -13.775 3.414 11.432 1.00 98.56 91 THR A CA 1
ATOM 701 C C . THR A 1 91 ? -14.043 2.098 10.726 1.00 98.56 91 THR A C 1
ATOM 703 O O . THR A 1 91 ? -14.355 2.076 9.536 1.00 98.56 91 THR A O 1
ATOM 706 N N . SER A 1 92 ? -13.907 0.984 11.445 1.00 97.31 92 SER A N 1
ATOM 707 C CA . SER A 1 92 ? -14.121 -0.376 10.932 1.00 97.31 92 SER A CA 1
ATOM 708 C C . SER A 1 92 ? -13.324 -0.674 9.650 1.00 97.31 92 SER A C 1
ATOM 710 O O . SER A 1 92 ? -13.794 -1.357 8.737 1.00 97.31 92 SER A O 1
ATOM 712 N N . GLY A 1 93 ? -12.102 -0.142 9.565 1.00 98.00 93 GLY A N 1
ATOM 713 C CA . GLY A 1 93 ? -11.237 -0.269 8.393 1.00 98.00 93 GLY A CA 1
ATOM 714 C C . GLY A 1 93 ? -11.589 0.649 7.221 1.00 98.00 93 GLY A C 1
ATOM 715 O O . GLY A 1 93 ? -10.974 0.511 6.173 1.00 98.00 93 GLY A O 1
ATOM 716 N N . VAL A 1 94 ? -12.535 1.580 7.355 1.00 98.69 94 VAL A N 1
ATOM 717 C CA . VAL A 1 94 ? -12.816 2.602 6.336 1.00 98.69 94 VAL A CA 1
ATOM 718 C C . VAL A 1 94 ? -12.169 3.917 6.749 1.00 98.69 94 VAL A C 1
ATOM 720 O O . VAL A 1 94 ? -12.562 4.526 7.744 1.00 98.69 94 VAL A O 1
ATOM 723 N N . ALA A 1 95 ? -11.164 4.341 5.988 1.00 98.75 95 ALA A N 1
ATOM 724 C CA . ALA A 1 95 ? -10.531 5.638 6.136 1.00 98.75 95 ALA A CA 1
ATOM 725 C C . ALA A 1 95 ? -11.338 6.713 5.405 1.00 98.75 95 ALA A C 1
ATOM 727 O O . ALA A 1 95 ? -11.690 6.538 4.235 1.00 98.75 95 ALA A O 1
ATOM 728 N N . THR A 1 96 ? -11.576 7.837 6.077 1.00 98.69 96 THR A N 1
ATOM 729 C CA . THR A 1 96 ? -12.176 9.039 5.491 1.00 98.69 96 THR A CA 1
ATOM 730 C C . THR A 1 96 ? -11.217 10.211 5.637 1.00 98.69 96 THR A C 1
ATOM 732 O O . THR A 1 96 ? -10.910 10.627 6.754 1.00 98.69 96 THR A O 1
ATOM 735 N N . PHE A 1 97 ? -10.765 10.743 4.503 1.00 98.69 97 PHE A N 1
ATOM 736 C CA . PHE A 1 97 ? -9.919 11.929 4.408 1.00 98.69 97 PHE A CA 1
ATOM 737 C C . PHE A 1 97 ? -10.789 13.178 4.229 1.00 98.69 97 PHE A C 1
ATOM 739 O O . PHE A 1 97 ? -11.706 13.180 3.404 1.00 98.69 97 PHE A O 1
ATOM 746 N N . SER A 1 98 ? -10.491 14.264 4.944 1.00 98.38 98 SER A N 1
ATOM 747 C CA . SER A 1 98 ? -11.271 15.513 4.862 1.00 98.38 98 SER A CA 1
ATOM 748 C C . SER A 1 98 ? -11.142 16.240 3.523 1.00 98.38 98 SER A C 1
ATOM 750 O O . SER A 1 98 ? -11.975 17.080 3.186 1.00 98.38 98 SER A O 1
ATOM 752 N N . VAL A 1 99 ? -10.120 15.903 2.735 1.00 97.81 99 VAL A N 1
ATOM 753 C CA . VAL A 1 99 ? -9.888 16.443 1.396 1.00 97.81 99 VAL A CA 1
ATOM 754 C C . VAL A 1 99 ? -9.451 15.312 0.467 1.00 97.81 99 VAL A C 1
ATOM 756 O O . VAL A 1 99 ? -8.720 14.407 0.875 1.00 97.81 99 VAL A O 1
ATOM 759 N N . ALA A 1 100 ? -9.873 15.388 -0.797 1.00 98.25 100 ALA A N 1
ATOM 760 C CA . ALA A 1 100 ? -9.550 14.408 -1.829 1.00 98.25 100 ALA A CA 1
ATOM 761 C C . ALA A 1 100 ? -8.035 14.152 -1.942 1.00 98.25 100 ALA A C 1
ATOM 763 O O . ALA A 1 100 ? -7.235 15.095 -1.999 1.00 98.25 100 ALA A O 1
ATOM 764 N N . LEU A 1 101 ? -7.655 12.875 -1.977 1.00 98.56 101 LEU A N 1
ATOM 765 C CA . LEU A 1 101 ? -6.303 12.430 -2.302 1.00 98.56 101 LEU A CA 1
ATOM 766 C C . LEU A 1 101 ? -6.068 12.456 -3.824 1.00 98.56 101 LEU A C 1
ATOM 768 O O . LEU A 1 101 ? -7.038 12.357 -4.583 1.00 98.56 101 LEU A O 1
ATOM 772 N N . PRO A 1 102 ? -4.803 12.559 -4.279 1.00 97.88 102 PRO A N 1
ATOM 773 C CA . PRO A 1 102 ? -4.459 12.466 -5.697 1.00 97.88 102 PRO A CA 1
ATOM 774 C C . PRO A 1 102 ? -4.971 11.178 -6.361 1.00 97.88 102 PRO A C 1
ATOM 776 O O . PRO A 1 102 ? -4.988 10.111 -5.750 1.00 97.88 102 PRO A O 1
ATOM 779 N N . ASP A 1 103 ? -5.332 11.250 -7.644 1.00 97.44 103 ASP A N 1
ATOM 780 C CA . ASP A 1 103 ? -5.935 10.119 -8.369 1.00 97.44 103 ASP A CA 1
ATOM 781 C C . ASP A 1 103 ? -4.988 8.933 -8.606 1.00 97.44 103 ASP A C 1
ATOM 783 O O . ASP A 1 103 ? -5.438 7.847 -8.963 1.00 97.44 103 ASP A O 1
ATOM 787 N N . ASN A 1 104 ? -3.682 9.109 -8.401 1.00 96.06 104 ASN A N 1
ATOM 788 C CA . ASN A 1 104 ? -2.694 8.034 -8.474 1.00 96.06 104 ASN A CA 1
ATOM 789 C C . ASN A 1 104 ? -2.502 7.283 -7.139 1.00 96.06 104 ASN A C 1
ATOM 791 O O . ASN A 1 104 ? -1.672 6.370 -7.095 1.00 96.06 104 ASN A O 1
ATOM 795 N N . ILE A 1 105 ? -3.242 7.641 -6.083 1.00 98.38 105 ILE A N 1
ATOM 796 C CA . ILE A 1 105 ? -3.303 6.889 -4.822 1.00 98.38 105 ILE A CA 1
ATOM 797 C C . ILE A 1 105 ? -4.308 5.745 -4.953 1.00 98.38 105 ILE A C 1
ATOM 799 O O . ILE A 1 105 ? -5.414 5.926 -5.477 1.00 98.38 105 ILE A O 1
ATOM 803 N N . GLY A 1 106 ? -3.942 4.560 -4.473 1.00 98.44 106 GLY A N 1
ATOM 804 C CA . GLY A 1 106 ? -4.821 3.406 -4.559 1.00 98.44 106 GLY A CA 1
ATOM 805 C C . GLY A 1 106 ? -4.307 2.153 -3.861 1.00 98.44 106 GLY A C 1
ATOM 806 O O . GLY A 1 106 ? -3.495 2.214 -2.944 1.00 98.44 106 GLY A O 1
ATOM 807 N N . VAL A 1 107 ? -4.844 1.010 -4.280 1.00 98.75 107 VAL A N 1
ATOM 808 C CA . VAL A 1 107 ? -4.590 -0.305 -3.684 1.00 98.75 107 VAL A CA 1
ATOM 809 C C . VAL A 1 107 ? -3.106 -0.625 -3.512 1.00 98.75 107 VAL A C 1
ATOM 811 O O . VAL A 1 107 ? -2.285 -0.490 -4.414 1.00 98.75 107 VAL A O 1
ATOM 814 N N . GLY A 1 108 ? -2.768 -1.099 -2.319 1.00 98.56 108 GLY A N 1
ATOM 815 C CA . GLY A 1 108 ? -1.427 -1.493 -1.926 1.00 98.56 108 GLY A CA 1
ATOM 816 C C . GLY A 1 108 ? -0.523 -0.355 -1.459 1.00 98.56 108 GLY A C 1
ATOM 817 O O . GLY A 1 108 ? 0.559 -0.654 -0.953 1.00 98.56 108 GLY A O 1
ATOM 818 N N . ASP A 1 109 ? -0.935 0.910 -1.586 1.00 98.88 109 ASP A N 1
ATOM 819 C CA . ASP A 1 109 ? -0.189 2.032 -1.015 1.00 98.88 109 ASP A CA 1
ATOM 820 C C . ASP A 1 109 ? -0.159 1.961 0.507 1.00 98.88 109 ASP A C 1
ATOM 822 O O . ASP A 1 109 ? -1.161 1.642 1.155 1.00 98.88 109 ASP A O 1
ATOM 826 N N . ALA A 1 110 ? 1.016 2.260 1.055 1.00 98.75 110 ALA A N 1
ATOM 827 C CA . ALA A 1 110 ? 1.272 2.308 2.482 1.00 98.75 110 ALA A CA 1
ATOM 828 C C . ALA A 1 110 ? 0.812 3.660 3.029 1.00 98.75 110 ALA A C 1
ATOM 830 O O . ALA A 1 110 ? 1.274 4.700 2.564 1.00 98.75 110 ALA A O 1
ATOM 831 N N . VAL A 1 111 ? -0.073 3.634 4.018 1.00 98.75 111 VAL A N 1
ATOM 832 C CA . VAL A 1 111 ? -0.573 4.796 4.753 1.00 98.75 111 VAL A CA 1
ATOM 833 C C . VAL A 1 111 ? -0.027 4.710 6.169 1.00 98.75 111 VAL A C 1
ATOM 835 O O . VAL A 1 111 ? -0.253 3.714 6.853 1.00 98.75 111 VAL A O 1
ATOM 838 N N . ILE A 1 112 ? 0.689 5.740 6.600 1.00 98.25 112 ILE A N 1
ATOM 839 C CA . ILE A 1 112 ? 1.208 5.858 7.961 1.00 98.25 112 ILE A CA 1
ATOM 840 C C . ILE A 1 112 ? 0.457 6.985 8.649 1.00 98.25 112 ILE A C 1
ATOM 842 O O . ILE A 1 112 ? 0.319 8.061 8.065 1.00 98.25 112 ILE A O 1
ATOM 846 N N . ILE A 1 113 ? -0.056 6.715 9.844 1.00 97.88 113 ILE A N 1
ATOM 847 C CA . ILE A 1 113 ? -0.839 7.660 10.641 1.00 97.88 113 ILE A CA 1
ATOM 848 C C . ILE A 1 113 ? -0.163 7.795 11.997 1.00 97.88 113 ILE A C 1
ATOM 850 O O . ILE A 1 113 ? 0.077 6.782 12.665 1.00 97.88 113 ILE A O 1
ATOM 854 N N . ASP A 1 114 ? 0.094 9.040 12.378 1.00 96.88 114 ASP A N 1
ATOM 855 C CA . ASP A 1 114 ? 0.689 9.412 13.655 1.00 96.88 114 ASP A CA 1
ATOM 856 C C . ASP A 1 114 ? -0.236 8.996 14.800 1.00 96.88 114 ASP A C 1
ATOM 858 O O . ASP A 1 114 ? -1.306 9.558 15.028 1.00 96.88 114 ASP A O 1
ATOM 862 N N . THR A 1 115 ? 0.104 7.902 15.448 1.00 95.94 115 THR A N 1
ATOM 863 C CA . THR A 1 115 ? -0.713 7.278 16.498 1.00 95.94 115 THR A CA 1
ATOM 864 C C . THR A 1 115 ? 0.144 6.813 17.664 1.00 95.94 115 THR A C 1
ATOM 866 O O . THR A 1 115 ? -0.402 6.452 18.711 1.00 95.94 115 THR A O 1
ATOM 869 N N . GLY A 1 116 ? 1.465 6.801 17.485 1.00 91.00 116 GLY A N 1
ATOM 870 C CA . GLY A 1 116 ? 2.450 6.568 18.517 1.00 91.00 116 GLY A CA 1
ATOM 871 C C . GLY A 1 116 ? 2.973 7.891 19.068 1.00 91.00 116 GLY A C 1
ATOM 872 O O . GLY A 1 116 ? 3.090 8.886 18.373 1.00 91.00 116 GLY A O 1
ATOM 873 N N . GLY A 1 117 ? 3.293 7.914 20.361 1.00 86.38 117 GLY A N 1
ATOM 874 C CA . GLY A 1 117 ? 3.858 9.112 20.980 1.00 86.38 117 GLY A CA 1
ATOM 875 C C . GLY A 1 117 ? 2.865 10.273 21.126 1.00 86.38 117 GLY A C 1
ATOM 876 O O . GLY A 1 117 ? 1.654 10.086 21.235 1.00 86.38 117 GLY A O 1
ATOM 877 N N . THR A 1 118 ? 3.411 11.481 21.272 1.00 81.88 118 THR A N 1
ATOM 878 C CA . THR A 1 118 ? 2.651 12.740 21.409 1.00 81.88 118 THR A CA 1
ATOM 879 C C . THR A 1 118 ? 3.255 13.863 20.568 1.00 81.88 118 THR A C 1
ATOM 881 O O . THR A 1 118 ? 2.994 15.039 20.835 1.00 81.88 118 THR A O 1
ATOM 884 N N . ASP A 1 119 ? 4.170 13.527 19.664 1.00 86.38 119 ASP A N 1
ATOM 885 C CA . ASP A 1 119 ? 4.715 14.488 18.718 1.00 86.38 119 ASP A CA 1
ATOM 886 C C . ASP A 1 119 ? 3.858 14.491 17.442 1.00 86.38 119 ASP A C 1
ATOM 888 O O . ASP A 1 119 ? 2.758 13.954 17.448 1.00 86.38 119 ASP A O 1
ATOM 892 N N . GLN A 1 120 ? 4.275 15.248 16.429 1.00 90.06 120 GLN A N 1
ATOM 893 C CA . GLN A 1 120 ? 3.585 15.310 15.135 1.00 90.06 120 GLN A CA 1
ATOM 894 C C . GLN A 1 120 ? 4.500 14.751 14.034 1.00 90.06 120 GLN A C 1
ATOM 896 O O . GLN A 1 120 ? 4.663 15.348 12.962 1.00 90.06 120 GLN A O 1
ATOM 901 N N . THR A 1 121 ? 5.241 13.689 14.354 1.00 92.25 121 THR A N 1
ATOM 902 C CA . THR A 1 121 ? 6.312 13.143 13.522 1.00 92.25 121 THR A CA 1
ATOM 903 C C . THR A 1 121 ? 6.047 11.684 13.230 1.00 92.25 121 THR A C 1
ATOM 905 O O . THR A 1 121 ? 5.951 10.867 14.129 1.00 92.25 121 THR A O 1
ATOM 908 N N . ILE A 1 122 ? 6.056 11.342 11.943 1.00 95.50 122 ILE A N 1
ATOM 909 C CA . ILE A 1 122 ? 5.948 9.945 11.537 1.00 95.50 122 ILE A CA 1
ATOM 910 C C . ILE A 1 122 ? 7.235 9.180 11.875 1.00 95.50 122 ILE A C 1
ATOM 912 O O . ILE A 1 122 ? 8.304 9.480 11.328 1.00 95.50 122 ILE A O 1
ATOM 916 N N . ASP A 1 123 ? 7.124 8.155 12.718 1.00 95.38 123 ASP A N 1
ATOM 917 C CA . ASP A 1 123 ? 8.215 7.273 13.123 1.00 95.38 123 ASP A CA 1
ATOM 918 C C . ASP A 1 123 ? 7.821 5.777 13.190 1.00 95.38 123 ASP A C 1
ATOM 920 O O . ASP A 1 123 ? 6.874 5.317 12.553 1.00 95.38 123 ASP A O 1
ATOM 924 N N . ALA A 1 124 ? 8.647 4.953 13.844 1.00 95.44 124 ALA A N 1
ATOM 925 C CA . ALA A 1 124 ? 8.454 3.502 13.904 1.00 95.44 124 ALA A CA 1
ATOM 926 C C . ALA A 1 124 ? 7.382 3.046 14.916 1.00 95.44 124 ALA A C 1
ATOM 928 O O . ALA A 1 124 ? 7.040 1.861 14.929 1.00 95.44 124 ALA A O 1
ATOM 929 N N . SER A 1 125 ? 6.898 3.941 15.777 1.00 95.62 125 SER A N 1
ATOM 930 C CA . SER A 1 125 ? 5.860 3.678 16.778 1.00 95.62 125 SER A CA 1
ATOM 931 C C . SER A 1 125 ? 4.436 3.880 16.249 1.00 95.62 125 SER A C 1
ATOM 933 O O . SER A 1 125 ? 3.476 3.496 16.917 1.00 95.62 125 SER A O 1
ATOM 935 N N . ASP A 1 126 ? 4.318 4.414 15.035 1.00 97.25 126 ASP A N 1
ATOM 936 C CA . ASP A 1 126 ? 3.058 4.737 14.383 1.00 97.25 126 ASP A CA 1
ATOM 937 C C . ASP A 1 126 ? 2.358 3.560 13.713 1.00 97.25 126 ASP A C 1
ATOM 939 O O . ASP A 1 126 ? 2.870 2.444 13.573 1.00 97.25 126 ASP A O 1
ATOM 943 N N . THR A 1 127 ? 1.138 3.830 13.255 1.00 97.94 127 THR 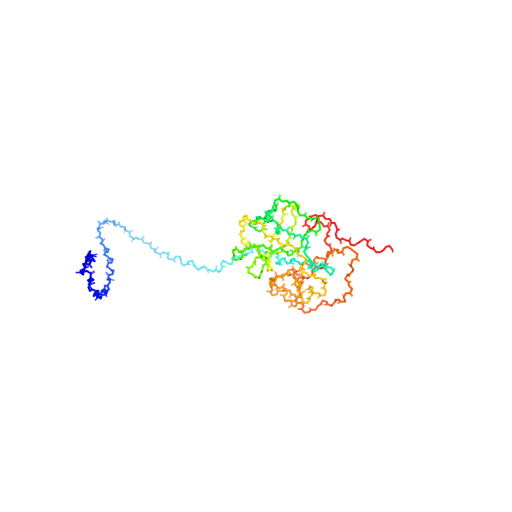A N 1
ATOM 944 C CA . THR A 1 127 ? 0.279 2.842 12.621 1.00 97.94 127 THR A CA 1
ATOM 945 C C . THR A 1 127 ? 0.515 2.826 11.118 1.00 97.94 127 THR A C 1
ATOM 947 O O . THR A 1 127 ? 0.200 3.781 10.410 1.00 97.94 127 THR A O 1
ATOM 950 N N . LEU A 1 128 ? 1.018 1.694 10.621 1.00 98.62 128 LEU A N 1
ATOM 951 C CA . LEU A 1 128 ? 1.129 1.389 9.196 1.00 98.62 128 LEU A CA 1
ATOM 952 C C . LEU A 1 128 ? -0.070 0.564 8.718 1.00 98.62 128 LEU A C 1
ATOM 954 O O . LEU A 1 128 ? -0.328 -0.538 9.211 1.00 98.62 128 LEU A O 1
ATOM 958 N N . LEU A 1 129 ? -0.739 1.058 7.682 1.00 98.81 129 LEU A N 1
ATOM 959 C CA . LEU A 1 129 ? -1.858 0.410 7.007 1.00 98.81 129 LEU A CA 1
ATOM 960 C C . LEU A 1 129 ? -1.644 0.390 5.495 1.00 98.81 129 LEU A C 1
ATOM 962 O O . LEU A 1 129 ? -0.810 1.110 4.956 1.00 98.81 129 LEU A O 1
ATOM 966 N N . PHE A 1 130 ? -2.429 -0.428 4.803 1.00 98.88 130 PHE A N 1
ATOM 967 C CA . PHE A 1 130 ? -2.392 -0.553 3.351 1.00 98.88 130 PHE A CA 1
ATOM 968 C C . PHE A 1 130 ? -3.779 -0.340 2.764 1.00 98.88 130 PHE A C 1
ATOM 970 O O . PHE A 1 130 ? -4.766 -0.869 3.286 1.00 98.88 130 PHE A O 1
ATOM 977 N N . ILE A 1 131 ? -3.862 0.403 1.661 1.00 98.88 131 ILE A N 1
ATOM 978 C CA . ILE A 1 131 ? -5.122 0.582 0.936 1.00 98.88 131 ILE A CA 1
ATOM 979 C C . ILE A 1 131 ? -5.538 -0.755 0.312 1.00 98.88 131 ILE A C 1
ATOM 981 O O . ILE A 1 131 ? -4.808 -1.362 -0.464 1.00 98.88 131 ILE A O 1
ATOM 985 N N . HIS A 1 132 ? -6.738 -1.209 0.645 1.00 98.44 132 HIS A N 1
ATOM 986 C CA . HIS A 1 132 ? -7.352 -2.441 0.150 1.00 98.44 132 HIS A CA 1
ATOM 987 C C . HIS A 1 132 ? -8.356 -2.201 -0.971 1.00 98.44 132 HIS A C 1
ATOM 989 O O . HIS A 1 132 ? -8.544 -3.053 -1.833 1.00 98.44 132 HIS A O 1
ATOM 995 N N . SER A 1 133 ? -9.020 -1.050 -0.953 1.00 98.44 133 SER A N 1
ATOM 996 C CA . SER A 1 133 ? -9.898 -0.609 -2.030 1.00 98.44 133 SER A CA 1
ATOM 997 C C . SER A 1 133 ? -10.119 0.892 -1.944 1.00 98.44 133 SER A C 1
ATOM 999 O O . SER A 1 133 ? -9.985 1.506 -0.881 1.00 98.44 133 SER A O 1
ATOM 1001 N N . ARG A 1 134 ? -10.483 1.480 -3.077 1.00 98.44 134 ARG A N 1
ATOM 1002 C CA . ARG A 1 134 ? -10.905 2.868 -3.205 1.00 98.44 134 ARG A CA 1
ATOM 1003 C C . ARG A 1 134 ? -12.415 2.917 -3.402 1.00 98.44 134 ARG A C 1
ATOM 1005 O O . ARG A 1 134 ? -12.943 2.292 -4.314 1.00 98.44 134 ARG A O 1
ATOM 1012 N N . THR A 1 135 ? -13.106 3.684 -2.570 1.00 98.19 135 THR A N 1
ATOM 1013 C CA . THR A 1 135 ? -14.541 3.962 -2.739 1.00 98.19 135 THR A CA 1
ATOM 1014 C C . THR A 1 135 ? -14.736 5.305 -3.435 1.00 98.19 135 THR A C 1
ATOM 1016 O O . THR A 1 135 ? -15.553 5.436 -4.343 1.00 98.19 135 THR A O 1
ATOM 1019 N N . SER A 1 136 ? -13.953 6.310 -3.041 1.00 98.38 136 SER A N 1
ATOM 1020 C CA . SER A 1 136 ? -13.904 7.633 -3.665 1.00 98.38 136 SER A CA 1
ATOM 1021 C C . SER A 1 136 ? -12.509 8.242 -3.494 1.00 98.38 136 SER A C 1
ATOM 1023 O O . SER A 1 136 ? -11.629 7.639 -2.886 1.00 98.38 136 SER A O 1
ATOM 1025 N N . SER A 1 137 ? -12.290 9.466 -3.979 1.00 98.31 137 SER A N 1
ATOM 1026 C CA . SER A 1 137 ? -11.048 10.203 -3.708 1.00 98.31 137 SER A CA 1
ATOM 1027 C C . SER A 1 137 ? -10.845 10.559 -2.225 1.00 98.31 137 SER A C 1
ATOM 1029 O O . SER A 1 137 ? -9.729 10.911 -1.849 1.00 98.31 137 SER A O 1
ATOM 1031 N N . THR A 1 138 ? -11.875 10.440 -1.379 1.00 98.62 138 THR A N 1
ATOM 1032 C CA . THR A 1 138 ? -11.831 10.719 0.069 1.00 98.62 138 THR A CA 1
ATOM 1033 C C . THR A 1 138 ? -12.077 9.495 0.948 1.00 98.62 138 THR A C 1
ATOM 1035 O O . THR A 1 138 ? -11.919 9.600 2.159 1.00 98.62 138 THR A O 1
ATOM 1038 N N . SER A 1 139 ? -12.457 8.345 0.385 1.00 98.56 139 SER A N 1
ATOM 1039 C CA . SER A 1 139 ? -12.838 7.160 1.158 1.00 98.56 139 SER A CA 1
ATOM 1040 C C . SER A 1 139 ? -12.177 5.895 0.621 1.00 98.56 139 SER A C 1
ATOM 1042 O O . SER A 1 139 ? -12.317 5.560 -0.559 1.00 98.56 139 SER A O 1
ATOM 1044 N N . TYR A 1 140 ? -11.470 5.191 1.505 1.00 98.88 140 TYR A N 1
ATOM 1045 C CA . TYR A 1 140 ? -10.669 4.010 1.188 1.00 98.88 140 TYR A CA 1
ATOM 1046 C C . TYR A 1 140 ? -10.864 2.943 2.259 1.00 98.88 140 TYR A C 1
ATOM 1048 O O . TYR A 1 140 ? -10.967 3.260 3.441 1.00 98.88 140 TYR A O 1
ATOM 1056 N N . THR A 1 141 ? -10.865 1.671 1.872 1.00 98.75 141 THR A N 1
ATOM 1057 C CA . THR A 1 141 ? -10.731 0.587 2.853 1.00 98.75 141 THR A CA 1
ATOM 1058 C C . THR A 1 141 ? -9.253 0.386 3.143 1.00 98.75 141 THR A C 1
ATOM 1060 O O . THR A 1 141 ? -8.472 0.238 2.207 1.00 98.75 141 THR A O 1
ATOM 1063 N N . LEU A 1 142 ? -8.870 0.344 4.414 1.00 98.81 142 LEU A N 1
ATOM 1064 C CA . LEU A 1 142 ? -7.521 0.054 4.882 1.00 98.81 142 LEU A CA 1
ATOM 1065 C C . LEU A 1 142 ? -7.479 -1.286 5.622 1.00 98.81 142 LEU A C 1
ATOM 1067 O O . LEU A 1 142 ? -8.426 -1.666 6.320 1.00 98.81 142 LEU A O 1
ATOM 1071 N N . ARG A 1 143 ? -6.353 -1.987 5.501 1.00 98.69 143 ARG A N 1
ATOM 1072 C CA . ARG A 1 143 ? -6.034 -3.185 6.289 1.00 98.69 143 ARG A CA 1
ATOM 1073 C C . ARG A 1 143 ? -4.652 -3.089 6.907 1.00 98.69 143 ARG A C 1
ATOM 1075 O O . ARG A 1 143 ? -3.801 -2.330 6.442 1.00 98.69 143 ARG A O 1
ATOM 1082 N N . THR A 1 144 ? -4.433 -3.879 7.952 1.00 98.56 144 THR A N 1
ATOM 1083 C CA . THR A 1 144 ? -3.088 -4.109 8.483 1.00 98.56 144 THR A CA 1
ATOM 1084 C C . THR A 1 144 ? -2.225 -4.820 7.438 1.00 98.56 144 THR A C 1
ATOM 1086 O O . THR A 1 144 ? -2.715 -5.350 6.437 1.00 98.56 144 THR A O 1
ATOM 1089 N N . HIS A 1 145 ? -0.920 -4.902 7.687 1.00 97.25 145 HIS A N 1
ATOM 1090 C CA . HIS A 1 145 ? -0.008 -5.631 6.805 1.00 97.25 145 HIS A CA 1
ATOM 1091 C C . HIS A 1 145 ? -0.339 -7.139 6.672 1.00 97.25 145 HIS A C 1
ATOM 1093 O O . HIS A 1 145 ? 0.090 -7.774 5.710 1.00 97.25 145 HIS A O 1
ATOM 1099 N N . THR A 1 146 ? -1.140 -7.700 7.584 1.00 96.38 146 THR A N 1
ATOM 1100 C CA . THR A 1 146 ? -1.638 -9.088 7.562 1.00 96.38 146 THR A CA 1
ATOM 1101 C C . THR A 1 146 ? -3.059 -9.223 7.005 1.00 96.38 146 THR A C 1
ATOM 1103 O O . THR A 1 146 ? -3.656 -10.283 7.131 1.00 96.38 146 THR A O 1
ATOM 1106 N N . GLY A 1 147 ? -3.644 -8.160 6.444 1.00 96.69 147 GLY A N 1
ATOM 1107 C CA . GLY A 1 147 ? -4.997 -8.196 5.870 1.00 96.69 147 GLY A CA 1
ATOM 1108 C C . GLY A 1 147 ? -6.138 -8.085 6.890 1.00 96.69 147 GLY A C 1
ATOM 1109 O O . GLY A 1 147 ? -7.307 -8.052 6.502 1.00 96.69 147 GLY A O 1
ATOM 1110 N N . SER A 1 148 ? -5.829 -7.958 8.184 1.00 97.12 148 SER A N 1
ATOM 1111 C CA . SER A 1 148 ? -6.828 -7.802 9.246 1.00 97.12 148 SER A CA 1
ATOM 1112 C C . SER A 1 148 ? -7.475 -6.415 9.222 1.00 97.12 148 SER A C 1
ATOM 1114 O O . SER A 1 148 ? -6.876 -5.426 8.783 1.00 97.12 148 SER A O 1
ATOM 1116 N N . VAL A 1 149 ? -8.709 -6.320 9.728 1.00 98.00 149 VAL A N 1
ATOM 1117 C CA . VAL A 1 149 ? -9.366 -5.025 9.966 1.00 98.00 149 VAL A CA 1
ATOM 1118 C C . VAL A 1 149 ? -8.601 -4.288 11.076 1.00 98.00 149 VAL A C 1
ATOM 1120 O O . VAL A 1 149 ? -8.435 -4.860 12.154 1.00 98.00 149 VAL A O 1
ATOM 1123 N N . PRO A 1 150 ? -8.113 -3.059 10.838 1.00 98.12 150 PRO A N 1
ATOM 1124 C CA . PRO A 1 150 ? -7.440 -2.280 11.870 1.00 98.12 150 PRO A CA 1
ATOM 1125 C C . PRO A 1 150 ? -8.438 -1.774 12.916 1.00 98.12 150 PRO A C 1
ATOM 1127 O O . PRO A 1 150 ? -9.633 -1.657 12.638 1.00 98.12 150 PRO A O 1
ATOM 1130 N N . GLY A 1 151 ? -7.932 -1.455 14.109 1.00 97.94 151 GLY A N 1
ATOM 1131 C CA . GLY A 1 151 ? -8.712 -0.740 15.118 1.00 97.94 151 GLY A CA 1
ATOM 1132 C C . GLY A 1 151 ? -9.087 0.668 14.652 1.00 97.94 151 GLY A C 1
ATOM 1133 O O . GLY A 1 151 ? -8.448 1.229 13.760 1.00 97.94 151 GLY A O 1
ATOM 1134 N N . ASP A 1 152 ? -10.129 1.228 15.261 1.00 98.38 152 ASP A N 1
ATOM 1135 C CA . ASP A 1 152 ?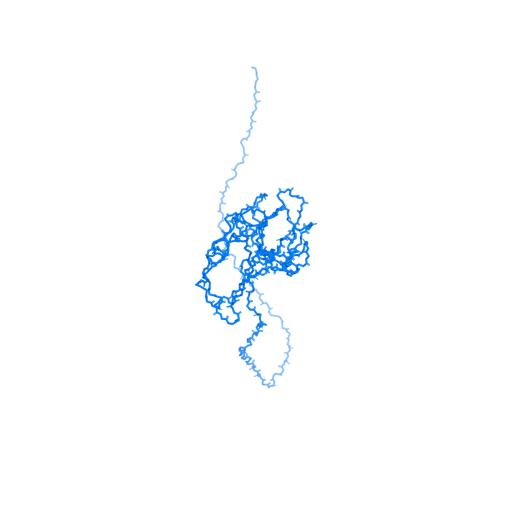 -10.576 2.581 14.947 1.00 98.38 152 ASP A CA 1
ATOM 1136 C C . ASP A 1 152 ? -9.519 3.611 15.364 1.00 98.38 152 ASP A C 1
ATOM 1138 O O . ASP A 1 152 ? -8.932 3.521 16.444 1.00 98.38 152 ASP A O 1
ATOM 1142 N N . ILE A 1 153 ? -9.309 4.611 14.509 1.00 98.06 153 ILE A N 1
ATOM 1143 C CA . ILE A 1 153 ? -8.447 5.762 14.784 1.00 98.06 153 ILE A CA 1
ATOM 1144 C C . ILE A 1 153 ? -9.350 6.989 14.776 1.00 98.06 153 ILE A C 1
ATOM 1146 O O . ILE A 1 153 ? -10.086 7.233 13.811 1.00 98.06 153 ILE A O 1
ATOM 1150 N N . ALA A 1 154 ? -9.307 7.740 15.877 1.00 96.69 154 ALA A N 1
ATOM 1151 C CA . ALA A 1 154 ? -9.995 9.019 15.996 1.00 96.69 154 ALA A CA 1
ATOM 1152 C C . ALA A 1 154 ? -9.476 10.024 14.949 1.00 96.69 154 ALA A C 1
ATOM 1154 O O . ALA A 1 154 ? -8.592 9.721 14.153 1.00 96.69 154 ALA A O 1
ATOM 1155 N N . ILE A 1 155 ? -10.040 11.232 14.931 1.00 96.38 155 ILE A N 1
ATOM 1156 C CA . ILE A 1 155 ? -9.554 12.290 14.039 1.00 96.38 155 ILE A CA 1
ATOM 1157 C C . ILE A 1 155 ? -8.056 12.498 14.279 1.00 96.38 155 ILE A C 1
ATOM 1159 O O . ILE A 1 155 ? -7.641 12.740 15.411 1.00 96.38 155 ILE A O 1
ATOM 1163 N N . ASN A 1 156 ? -7.285 12.409 13.201 1.00 96.56 156 ASN A N 1
ATOM 1164 C CA . ASN A 1 156 ? -5.853 12.640 13.180 1.00 96.56 156 ASN A CA 1
ATOM 1165 C C . ASN A 1 156 ? -5.495 13.536 11.989 1.00 96.56 156 ASN A C 1
ATOM 1167 O O . ASN A 1 156 ? -6.138 13.449 10.941 1.00 96.56 156 ASN A O 1
ATOM 1171 N N . ASP A 1 157 ? -4.505 14.399 12.152 1.00 96.00 157 ASP A N 1
ATOM 1172 C CA . ASP A 1 157 ? -4.066 15.407 11.186 1.00 96.00 157 ASP A CA 1
ATOM 1173 C C . ASP A 1 157 ? -2.611 15.216 10.731 1.00 96.00 157 ASP A C 1
ATOM 1175 O O . ASP A 1 157 ? -2.089 16.051 10.004 1.00 96.00 157 ASP A O 1
ATOM 1179 N N . THR A 1 158 ? -1.981 14.084 11.060 1.00 97.06 158 THR A N 1
ATOM 1180 C CA . THR A 1 158 ? -0.618 13.759 10.628 1.00 97.06 158 THR A CA 1
ATOM 1181 C C . THR A 1 158 ? -0.589 12.382 9.971 1.00 97.06 158 THR A C 1
ATOM 1183 O O . THR A 1 158 ? -0.627 11.331 10.609 1.00 97.06 158 THR A O 1
ATOM 1186 N N . TYR A 1 159 ? -0.493 12.373 8.641 1.00 97.62 159 TYR A N 1
ATOM 1187 C CA . TYR A 1 159 ? -0.351 11.140 7.870 1.00 97.62 159 TYR A CA 1
ATOM 1188 C C . TYR A 1 159 ? 0.602 11.297 6.687 1.00 97.62 159 TYR A C 1
ATOM 1190 O O . TYR A 1 159 ? 0.828 12.396 6.167 1.00 97.62 159 TYR A O 1
ATOM 1198 N N . GLN A 1 160 ? 1.134 10.171 6.221 1.00 98.12 160 GLN A N 1
ATOM 1199 C CA . GLN A 1 160 ? 2.004 10.074 5.051 1.00 98.12 160 GLN A CA 1
ATOM 1200 C C . GLN A 1 160 ? 1.638 8.852 4.207 1.00 98.12 160 GLN A C 1
ATOM 1202 O O . GLN A 1 160 ? 1.287 7.802 4.744 1.00 98.12 160 GLN A O 1
ATOM 1207 N N . ILE A 1 161 ? 1.714 8.982 2.880 1.00 98.62 161 ILE A N 1
ATOM 1208 C CA . ILE A 1 161 ? 1.394 7.899 1.942 1.00 98.62 161 ILE A CA 1
ATOM 1209 C C . ILE A 1 161 ? 2.571 7.633 1.004 1.00 98.62 161 ILE A C 1
ATOM 1211 O O . ILE A 1 161 ? 3.125 8.560 0.403 1.00 98.62 161 ILE A O 1
ATOM 1215 N N . TYR A 1 162 ? 2.913 6.356 0.840 1.00 98.62 162 TYR A N 1
ATOM 1216 C CA . TYR A 1 162 ? 4.047 5.874 0.054 1.00 98.62 162 TYR A CA 1
ATOM 1217 C C . TYR A 1 162 ? 3.669 4.705 -0.857 1.00 98.62 162 TYR A C 1
ATOM 1219 O O . TYR A 1 162 ? 2.735 3.949 -0.583 1.00 98.62 162 TYR A O 1
ATOM 1227 N N . ARG A 1 163 ? 4.488 4.482 -1.893 1.00 98.31 163 ARG A N 1
ATOM 1228 C CA . ARG A 1 163 ? 4.563 3.160 -2.530 1.00 98.31 163 ARG A CA 1
ATOM 1229 C C . ARG A 1 163 ? 5.228 2.181 -1.567 1.00 98.31 163 ARG A C 1
ATOM 1231 O O . ARG A 1 163 ? 6.276 2.509 -1.004 1.00 98.31 163 ARG A O 1
ATOM 1238 N N . ALA A 1 164 ? 4.646 0.994 -1.399 1.00 98.44 164 ALA A N 1
ATOM 1239 C CA . ALA A 1 164 ? 5.186 -0.018 -0.489 1.00 98.44 164 ALA A CA 1
ATOM 1240 C C . ALA A 1 164 ? 6.574 -0.510 -0.940 1.00 98.44 164 ALA A C 1
ATOM 1242 O O . ALA A 1 164 ? 7.464 -0.718 -0.113 1.00 98.44 164 ALA A O 1
ATOM 1243 N N . TYR A 1 165 ? 6.766 -0.633 -2.255 1.00 98.31 165 TYR A N 1
ATOM 1244 C CA . TYR A 1 165 ? 7.994 -1.099 -2.890 1.00 98.31 165 TYR A CA 1
ATOM 1245 C C . TYR A 1 165 ? 8.409 -0.203 -4.061 1.00 98.31 165 TYR A C 1
ATOM 1247 O O . TYR A 1 165 ? 7.577 0.398 -4.743 1.00 98.31 165 TYR A O 1
ATOM 1255 N N . THR A 1 166 ? 9.716 -0.146 -4.319 1.00 97.44 166 THR A N 1
ATOM 1256 C CA . THR A 1 166 ? 10.319 0.692 -5.373 1.00 97.44 166 THR A CA 1
ATOM 1257 C C . THR A 1 166 ? 10.632 -0.062 -6.669 1.00 97.44 166 THR A C 1
ATOM 1259 O O . THR A 1 166 ? 11.072 0.548 -7.640 1.00 97.44 166 THR A O 1
ATOM 1262 N N . SER A 1 167 ? 10.428 -1.377 -6.697 1.00 97.06 167 SER A N 1
ATOM 1263 C CA . SER A 1 167 ? 10.518 -2.235 -7.883 1.00 97.06 167 SER A CA 1
ATOM 1264 C C . SER A 1 167 ? 9.762 -3.537 -7.625 1.00 97.06 167 SER A C 1
ATOM 1266 O O . SER A 1 167 ? 9.478 -3.882 -6.472 1.00 97.06 167 SER A O 1
ATOM 1268 N 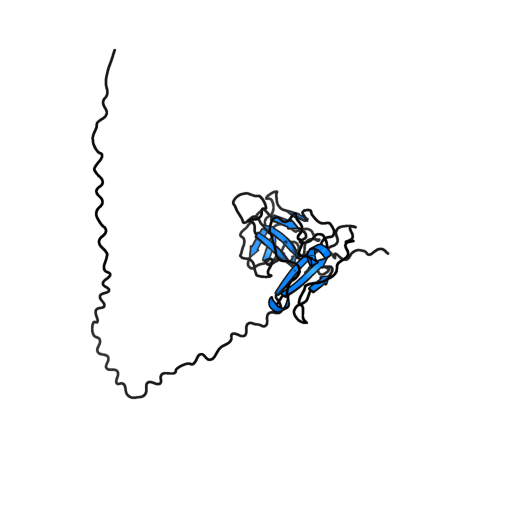N . LEU A 1 168 ? 9.437 -4.272 -8.684 1.00 96.44 168 LEU A N 1
ATOM 1269 C CA . LEU A 1 168 ? 8.806 -5.582 -8.570 1.00 96.44 168 LEU A CA 1
ATOM 1270 C C . LEU A 1 168 ? 9.761 -6.602 -7.936 1.00 96.44 168 LEU A C 1
ATOM 1272 O O . LEU A 1 168 ? 9.332 -7.379 -7.090 1.00 96.44 168 LEU A O 1
ATOM 1276 N N . ALA A 1 169 ? 11.055 -6.532 -8.258 1.00 97.19 169 ALA A N 1
ATOM 1277 C CA . ALA A 1 169 ? 12.087 -7.336 -7.600 1.00 97.19 169 ALA A CA 1
ATOM 1278 C C . ALA A 1 169 ? 12.152 -7.070 -6.083 1.00 97.19 169 ALA A C 1
ATOM 1280 O O . ALA A 1 169 ? 12.296 -7.991 -5.287 1.00 97.19 169 ALA A O 1
ATOM 1281 N N . ASN A 1 170 ? 11.969 -5.816 -5.658 1.00 97.38 170 ASN A N 1
ATOM 1282 C CA . ASN A 1 170 ? 11.914 -5.469 -4.239 1.00 97.38 170 ASN A CA 1
ATOM 1283 C C . ASN A 1 170 ? 10.654 -6.018 -3.554 1.00 97.38 170 ASN A C 1
ATOM 1285 O O . ASN A 1 170 ? 10.739 -6.474 -2.416 1.00 97.38 170 ASN A O 1
ATOM 1289 N N . ALA A 1 171 ? 9.501 -6.006 -4.228 1.00 97.06 171 ALA A N 1
ATOM 1290 C CA . ALA A 1 171 ? 8.281 -6.620 -3.700 1.00 97.06 171 ALA A CA 1
ATOM 1291 C C . ALA A 1 171 ? 8.411 -8.144 -3.560 1.00 97.06 171 ALA A C 1
ATOM 1293 O O . ALA A 1 171 ? 8.012 -8.699 -2.536 1.00 97.06 171 ALA A O 1
ATOM 1294 N N . GLU A 1 172 ? 9.004 -8.797 -4.560 1.00 96.44 172 GLU A N 1
ATOM 1295 C CA . GLU A 1 172 ? 9.284 -10.235 -4.578 1.00 96.44 172 GLU A CA 1
ATOM 1296 C C . GLU A 1 172 ? 10.196 -10.641 -3.414 1.00 96.44 172 GLU A C 1
ATOM 1298 O O . GLU A 1 172 ? 9.835 -11.519 -2.633 1.00 96.44 172 GLU A O 1
ATOM 1303 N N . ALA A 1 173 ? 11.295 -9.912 -3.213 1.00 95.69 173 ALA A N 1
ATOM 1304 C CA . ALA A 1 173 ? 12.246 -10.164 -2.134 1.00 95.69 173 ALA A CA 1
ATOM 1305 C C . ALA A 1 173 ? 11.767 -9.674 -0.752 1.00 95.69 173 ALA A C 1
ATOM 1307 O O . ALA A 1 173 ? 12.460 -9.864 0.247 1.00 95.69 173 ALA A O 1
ATOM 1308 N N . GLY A 1 174 ? 10.628 -8.976 -0.669 1.00 95.69 174 GLY A N 1
ATOM 1309 C CA . GLY A 1 174 ? 10.149 -8.352 0.570 1.00 95.69 174 GLY A CA 1
ATOM 1310 C C . GLY A 1 174 ? 10.950 -7.119 1.019 1.00 95.69 174 GLY A C 1
ATOM 1311 O O . GLY A 1 174 ? 10.783 -6.648 2.143 1.00 95.69 174 GLY A O 1
ATOM 1312 N N . THR A 1 175 ? 11.792 -6.552 0.153 1.00 97.00 175 THR A N 1
ATOM 1313 C CA . THR A 1 175 ? 12.616 -5.367 0.438 1.00 97.00 175 THR A CA 1
ATOM 1314 C C . THR A 1 175 ? 11.789 -4.089 0.324 1.00 97.00 175 THR A C 1
ATOM 1316 O O . THR A 1 175 ? 11.643 -3.520 -0.754 1.00 97.00 175 THR A O 1
ATOM 1319 N N . LYS A 1 176 ? 11.227 -3.621 1.440 1.00 97.00 176 LYS A N 1
ATOM 1320 C CA . LYS A 1 176 ? 10.364 -2.427 1.474 1.00 97.00 176 LYS A CA 1
ATOM 1321 C C . LYS A 1 176 ? 11.042 -1.146 0.972 1.00 97.00 176 LYS A C 1
ATOM 1323 O O . LYS A 1 176 ? 12.262 -0.996 1.029 1.00 97.00 176 LYS A O 1
ATOM 1328 N N . ASN A 1 177 ? 10.222 -0.168 0.588 1.00 97.75 177 ASN A N 1
ATOM 1329 C CA . ASN A 1 177 ? 10.661 1.216 0.446 1.00 97.75 177 ASN A CA 1
ATOM 1330 C C . ASN A 1 177 ? 11.277 1.712 1.770 1.00 97.75 177 ASN A C 1
ATOM 1332 O O . ASN A 1 177 ? 10.616 1.744 2.810 1.00 97.75 177 ASN A O 1
ATOM 1336 N N . THR A 1 178 ? 12.551 2.102 1.729 1.00 96.75 178 THR A N 1
ATOM 1337 C CA . THR A 1 178 ? 13.339 2.495 2.907 1.00 96.75 178 THR A CA 1
ATOM 1338 C C . THR A 1 178 ? 12.851 3.779 3.568 1.00 96.75 178 THR A C 1
ATOM 1340 O O . THR A 1 178 ? 13.184 4.021 4.723 1.00 96.75 178 THR A O 1
ATOM 1343 N N . SER A 1 179 ? 12.065 4.596 2.862 1.00 97.25 179 SER A N 1
ATOM 1344 C CA . SER A 1 179 ? 11.456 5.809 3.416 1.00 97.25 179 SER A CA 1
ATOM 1345 C C . SER A 1 179 ? 10.262 5.532 4.335 1.00 97.25 179 SER A C 1
ATOM 1347 O O . SER A 1 179 ? 9.825 6.441 5.027 1.00 97.25 179 SER A O 1
ATOM 1349 N N . ILE A 1 180 ? 9.753 4.296 4.379 1.00 97.88 180 ILE A N 1
ATOM 1350 C CA . ILE A 1 180 ? 8.740 3.871 5.352 1.00 97.88 180 ILE A CA 1
ATOM 1351 C C . ILE A 1 180 ? 9.477 3.457 6.638 1.00 97.88 180 ILE A C 1
ATOM 1353 O O . ILE A 1 180 ? 10.221 2.475 6.586 1.00 97.88 180 ILE A O 1
ATOM 1357 N N . PRO A 1 181 ? 9.301 4.128 7.793 1.00 96.38 181 PRO A N 1
ATOM 1358 C CA . PRO A 1 181 ? 10.036 3.805 9.024 1.00 96.38 181 PRO A CA 1
ATOM 1359 C C . PRO A 1 181 ? 9.586 2.495 9.689 1.00 96.38 181 PRO A C 1
ATOM 1361 O O . PRO A 1 181 ? 10.374 1.844 10.371 1.00 96.38 181 PRO A O 1
ATOM 1364 N N . ILE A 1 182 ? 8.361 2.040 9.426 1.00 97.31 182 ILE A N 1
ATOM 1365 C CA . ILE A 1 182 ? 7.763 0.862 10.071 1.00 97.31 182 ILE A CA 1
ATOM 1366 C C . ILE A 1 182 ? 8.074 -0.413 9.273 1.00 97.31 182 ILE A C 1
ATOM 1368 O O . ILE A 1 182 ? 8.127 -0.405 8.039 1.00 97.31 182 ILE A O 1
ATOM 1372 N N . ALA A 1 183 ? 8.352 -1.520 9.962 1.00 96.19 183 ALA A N 1
ATOM 1373 C CA . ALA A 1 183 ? 8.573 -2.822 9.330 1.00 96.19 183 ALA A CA 1
ATOM 1374 C C . ALA A 1 183 ? 7.241 -3.509 8.986 1.00 96.19 183 ALA A C 1
ATOM 1376 O O . ALA A 1 183 ? 6.251 -3.351 9.693 1.00 96.19 183 ALA A O 1
ATOM 1377 N N . PHE A 1 184 ? 7.220 -4.301 7.915 1.00 96.81 184 PHE A N 1
ATOM 1378 C CA . PHE A 1 184 ? 6.058 -5.099 7.526 1.00 96.81 184 PHE A CA 1
ATOM 1379 C C . PHE A 1 184 ? 6.486 -6.362 6.775 1.00 96.81 184 PHE A C 1
ATOM 1381 O O . PHE A 1 184 ? 7.617 -6.467 6.304 1.00 96.81 184 PHE A O 1
ATOM 1388 N N . ASN A 1 185 ? 5.580 -7.334 6.683 1.00 92.69 185 ASN A N 1
ATOM 1389 C CA . ASN A 1 185 ? 5.812 -8.600 5.985 1.00 92.69 185 ASN A CA 1
ATOM 1390 C C . ASN A 1 185 ? 5.904 -8.430 4.455 1.00 92.69 185 ASN A C 1
ATOM 1392 O O . ASN A 1 185 ? 5.181 -7.631 3.855 1.00 92.69 185 ASN A O 1
ATOM 1396 N N . GLY A 1 186 ? 6.736 -9.264 3.829 1.00 90.31 186 GLY A N 1
ATOM 1397 C CA . GLY A 1 186 ? 6.841 -9.444 2.381 1.00 90.31 186 GLY A CA 1
ATOM 1398 C C . GLY A 1 186 ? 7.835 -10.542 2.018 1.00 90.31 186 GLY A C 1
ATOM 1399 O O . GLY A 1 186 ? 8.626 -10.923 2.875 1.00 90.31 186 GLY A O 1
ATOM 1400 N N . GLY A 1 187 ? 7.765 -11.025 0.773 1.00 89.44 187 GLY A N 1
ATOM 1401 C CA . GLY A 1 187 ? 8.682 -12.004 0.173 1.00 89.44 187 GLY A CA 1
ATOM 1402 C C . GLY A 1 187 ? 8.715 -13.405 0.799 1.00 89.44 187 GLY A C 1
ATOM 1403 O O . GLY A 1 187 ? 8.439 -13.570 1.985 1.00 89.44 187 GLY A O 1
ATOM 1404 N N . ASN A 1 188 ? 9.076 -14.416 -0.005 1.00 90.25 188 ASN A N 1
ATOM 1405 C CA . ASN A 1 188 ? 9.385 -15.791 0.434 1.00 90.25 188 ASN A CA 1
ATOM 1406 C C . ASN A 1 188 ? 8.374 -16.372 1.452 1.00 90.25 188 ASN A C 1
ATOM 1408 O O . ASN A 1 188 ? 8.735 -16.740 2.575 1.00 90.25 188 ASN A O 1
ATOM 1412 N N . ARG A 1 189 ? 7.083 -16.372 1.092 1.00 92.94 189 ARG A N 1
ATOM 1413 C CA . ARG A 1 189 ? 5.978 -16.766 1.984 1.00 92.94 189 ARG A CA 1
ATOM 1414 C C . ARG A 1 189 ? 5.318 -18.056 1.523 1.00 92.94 189 ARG A C 1
ATOM 1416 O O . ARG A 1 189 ? 5.100 -18.266 0.334 1.00 92.94 189 ARG A O 1
ATOM 1423 N N . ASP A 1 190 ? 4.897 -18.865 2.485 1.00 96.38 190 ASP A N 1
ATOM 1424 C CA . ASP A 1 190 ? 3.957 -19.949 2.225 1.00 96.38 190 ASP A CA 1
ATOM 1425 C C . ASP A 1 190 ? 2.525 -19.401 2.254 1.00 96.38 190 ASP A C 1
ATOM 1427 O O . ASP A 1 190 ? 1.977 -19.145 3.328 1.00 96.38 190 ASP A O 1
ATOM 1431 N N . LEU A 1 191 ? 1.938 -19.161 1.081 1.00 96.62 191 LEU A N 1
ATOM 1432 C CA . LEU A 1 191 ? 0.594 -18.593 0.982 1.00 96.62 191 LEU A CA 1
ATOM 1433 C C . LEU A 1 191 ? -0.489 -19.599 1.363 1.00 96.62 191 LEU A C 1
ATOM 1435 O O . LEU A 1 191 ? -1.531 -19.191 1.858 1.00 96.62 191 LEU A O 1
ATOM 1439 N N . VAL A 1 192 ? -0.225 -20.895 1.193 1.00 96.88 192 VAL A N 1
ATOM 1440 C CA . VAL A 1 192 ? -1.163 -21.970 1.536 1.00 96.88 192 VAL A CA 1
ATOM 1441 C C . VAL A 1 192 ? -1.296 -22.080 3.051 1.00 96.88 192 VAL A C 1
ATOM 1443 O O . VAL A 1 192 ? -2.400 -22.082 3.585 1.00 96.88 192 VAL A O 1
ATOM 1446 N N . THR A 1 193 ? -0.171 -22.100 3.770 1.00 96.19 193 THR A N 1
ATOM 1447 C CA . THR A 1 193 ? -0.176 -22.165 5.240 1.00 96.19 193 THR A CA 1
ATOM 1448 C C . THR A 1 193 ? -0.812 -20.923 5.873 1.00 96.19 193 THR A C 1
ATOM 1450 O O . THR A 1 193 ? -1.438 -21.030 6.926 1.00 96.19 193 THR A O 1
ATOM 1453 N N . ASN A 1 194 ? -0.647 -19.747 5.259 1.00 94.88 194 ASN A N 1
ATOM 1454 C CA . ASN A 1 194 ? -1.216 -18.499 5.777 1.00 94.88 194 ASN A CA 1
ATOM 1455 C C . ASN A 1 194 ? -2.633 -18.198 5.255 1.00 94.88 194 ASN A C 1
ATOM 1457 O O . ASN A 1 194 ? -3.228 -17.236 5.734 1.00 94.88 194 ASN A O 1
ATOM 1461 N N . ASP A 1 195 ? -3.158 -18.990 4.312 1.00 96.38 195 ASP A N 1
ATOM 1462 C CA . ASP A 1 195 ? -4.420 -18.731 3.604 1.00 96.38 195 ASP A CA 1
ATOM 1463 C C . ASP A 1 195 ? -4.470 -17.290 3.047 1.00 96.38 195 ASP A C 1
ATOM 1465 O O . ASP A 1 195 ? -5.319 -16.473 3.412 1.00 96.38 195 ASP A O 1
ATOM 1469 N N . GLU A 1 196 ? -3.473 -16.935 2.226 1.00 96.75 196 GLU A N 1
ATOM 1470 C CA . GLU A 1 196 ? -3.242 -15.586 1.691 1.00 96.75 196 GLU A CA 1
ATOM 1471 C C . GLU A 1 196 ? -3.295 -15.547 0.147 1.00 96.75 196 GLU A C 1
ATOM 1473 O O . GLU A 1 196 ? -2.722 -16.381 -0.550 1.00 96.75 196 GLU A O 1
ATOM 1478 N N . GLN A 1 197 ? -3.867 -14.476 -0.412 1.00 97.38 197 GLN A N 1
ATOM 1479 C CA . GLN A 1 197 ? -3.706 -14.093 -1.822 1.00 97.38 197 GLN A CA 1
ATOM 1480 C C . GLN A 1 197 ? -2.990 -12.748 -1.922 1.00 97.38 197 GLN A C 1
ATOM 1482 O O . GLN A 1 197 ? -3.492 -11.714 -1.470 1.00 97.38 197 GLN A O 1
ATOM 1487 N N . TRP A 1 198 ? -1.819 -12.740 -2.551 1.00 97.38 198 TRP A N 1
ATOM 1488 C CA . TRP A 1 198 ? -0.991 -11.545 -2.679 1.00 97.38 198 TRP A CA 1
ATOM 1489 C C . TRP A 1 198 ? -1.289 -10.793 -3.972 1.00 97.38 198 TRP A C 1
ATOM 1491 O O . TRP A 1 198 ? -1.097 -11.299 -5.069 1.00 97.38 198 TRP A O 1
ATOM 1501 N N . ASN A 1 199 ? -1.716 -9.544 -3.844 1.00 98.12 199 ASN A N 1
ATOM 1502 C CA . ASN A 1 199 ? -2.081 -8.647 -4.928 1.00 98.12 199 ASN A CA 1
ATOM 1503 C C . ASN A 1 199 ? -1.036 -7.527 -5.030 1.00 98.12 199 ASN A C 1
ATOM 1505 O O . ASN A 1 199 ? -1.090 -6.533 -4.301 1.00 98.12 199 ASN A O 1
ATOM 1509 N N . ILE A 1 200 ? -0.085 -7.686 -5.948 1.00 98.06 200 ILE A N 1
ATOM 1510 C CA . ILE A 1 200 ? 0.983 -6.720 -6.211 1.00 98.06 200 ILE A CA 1
ATOM 1511 C C . ILE A 1 200 ? 0.531 -5.779 -7.333 1.00 98.06 200 ILE A C 1
ATOM 1513 O O . ILE A 1 200 ? 0.479 -6.156 -8.507 1.00 98.06 200 ILE A O 1
ATOM 1517 N N . ALA A 1 201 ? 0.185 -4.551 -6.954 1.00 98.25 201 ALA A N 1
ATOM 1518 C CA . ALA A 1 201 ? -0.261 -3.499 -7.855 1.00 98.25 201 ALA A CA 1
ATOM 1519 C C . ALA A 1 201 ? 0.936 -2.673 -8.353 1.00 98.25 201 ALA A C 1
ATOM 1521 O O . ALA A 1 201 ? 1.569 -1.938 -7.596 1.00 98.25 201 ALA A O 1
ATOM 1522 N N . CYS A 1 202 ? 1.240 -2.772 -9.641 1.00 97.19 202 CYS A N 1
ATOM 1523 C CA . CYS A 1 202 ? 2.330 -2.063 -10.301 1.00 97.19 202 CYS A CA 1
ATOM 1524 C C . CYS A 1 202 ? 1.838 -0.720 -10.849 1.00 97.19 202 CYS A C 1
ATOM 1526 O O . CYS A 1 202 ? 1.138 -0.671 -11.863 1.00 97.19 202 CYS A O 1
ATOM 1528 N N . TYR A 1 203 ? 2.216 0.366 -10.181 1.00 96.81 203 TYR A N 1
ATOM 1529 C CA . TYR A 1 203 ? 1.890 1.740 -10.544 1.00 96.81 203 TYR A CA 1
ATOM 1530 C C . TYR A 1 203 ? 2.918 2.332 -11.505 1.00 96.81 203 TYR A C 1
ATOM 1532 O O . TYR A 1 203 ? 4.120 2.077 -11.403 1.00 96.81 203 TYR A O 1
ATOM 1540 N N . ALA A 1 204 ? 2.445 3.198 -12.401 1.00 93.38 204 ALA A N 1
ATOM 1541 C CA . ALA A 1 204 ? 3.327 4.033 -13.198 1.00 93.38 204 ALA A CA 1
ATOM 1542 C C . ALA A 1 204 ? 4.030 5.068 -12.303 1.00 93.38 204 ALA A C 1
ATOM 1544 O O . ALA A 1 204 ? 3.447 5.594 -11.352 1.00 93.38 204 ALA A O 1
ATOM 1545 N N . ASN A 1 205 ? 5.276 5.399 -12.641 1.00 91.75 205 ASN A N 1
ATOM 1546 C CA . ASN A 1 205 ? 6.015 6.488 -12.008 1.00 91.75 205 ASN A CA 1
ATOM 1547 C C . ASN A 1 205 ? 6.581 7.431 -13.077 1.00 91.75 205 ASN A C 1
ATOM 1549 O O . ASN A 1 205 ? 7.764 7.391 -13.418 1.00 91.75 205 ASN A O 1
ATOM 1553 N N . GLY A 1 206 ? 5.693 8.230 -13.676 1.00 88.12 206 GLY A N 1
ATOM 1554 C CA . GLY A 1 206 ? 6.030 9.044 -14.842 1.00 88.12 206 GLY A CA 1
ATOM 1555 C C . GLY A 1 206 ? 6.515 8.172 -16.003 1.00 88.12 206 GLY A C 1
ATOM 1556 O O . GLY A 1 206 ? 5.827 7.240 -16.414 1.00 88.12 206 GLY A O 1
ATOM 1557 N N . THR A 1 207 ? 7.708 8.466 -16.521 1.00 87.75 207 THR A N 1
ATOM 1558 C CA . THR A 1 207 ? 8.361 7.700 -17.599 1.00 87.75 207 THR A CA 1
ATOM 1559 C C . THR A 1 207 ? 9.368 6.664 -17.092 1.00 87.75 207 THR A C 1
ATOM 1561 O O . THR A 1 207 ? 10.052 6.037 -17.900 1.00 87.75 207 THR A O 1
ATOM 1564 N N . THR A 1 208 ? 9.511 6.506 -15.774 1.00 90.25 208 THR A N 1
ATOM 1565 C CA . THR A 1 208 ? 10.481 5.588 -15.171 1.00 90.25 208 THR A CA 1
ATOM 1566 C C . THR A 1 208 ? 10.017 4.147 -15.353 1.00 90.25 208 THR A C 1
ATOM 1568 O O . THR A 1 208 ? 8.952 3.763 -14.868 1.00 90.25 208 THR A O 1
ATOM 1571 N N . ALA A 1 209 ? 10.820 3.349 -16.053 1.00 89.81 209 ALA A N 1
ATOM 157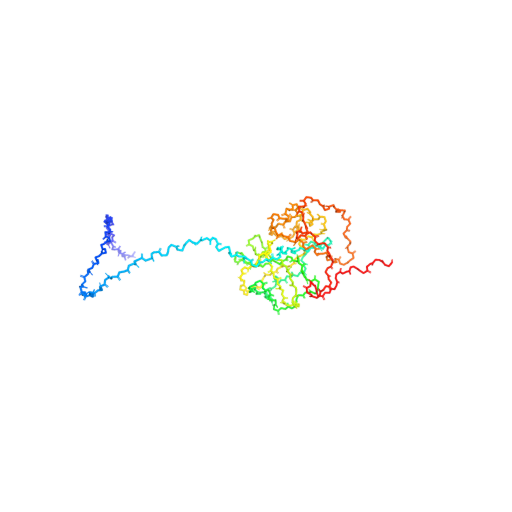2 C CA . ALA A 1 209 ? 10.597 1.917 -16.192 1.00 89.81 209 ALA A CA 1
ATOM 1573 C C . ALA A 1 209 ? 11.232 1.156 -15.022 1.00 89.81 209 ALA A C 1
ATOM 1575 O O . ALA A 1 209 ? 12.287 1.550 -14.525 1.00 89.81 209 ALA A O 1
ATOM 1576 N N . ASP A 1 210 ? 10.618 0.041 -14.630 1.00 91.38 210 ASP A N 1
ATOM 1577 C CA . ASP A 1 210 ? 11.319 -0.968 -13.840 1.00 91.38 210 ASP A CA 1
ATOM 1578 C C . ASP A 1 210 ? 12.245 -1.753 -14.772 1.00 91.38 210 ASP A C 1
ATOM 1580 O O . ASP A 1 210 ? 11.787 -2.350 -15.747 1.00 91.38 210 ASP A O 1
ATOM 1584 N N . THR A 1 211 ? 13.550 -1.694 -14.525 1.00 92.19 211 THR A N 1
ATOM 1585 C CA . THR A 1 211 ? 14.569 -2.348 -15.361 1.00 92.19 211 THR A CA 1
ATOM 1586 C C . THR A 1 211 ? 15.237 -3.523 -14.661 1.00 92.19 211 THR A C 1
ATOM 1588 O O . THR A 1 211 ? 16.126 -4.149 -15.236 1.00 92.19 211 THR A O 1
ATOM 1591 N N . THR A 1 212 ? 14.860 -3.805 -13.415 1.00 92.88 212 THR A N 1
ATOM 1592 C CA . THR A 1 212 ? 15.451 -4.892 -12.638 1.00 92.88 212 THR A CA 1
ATOM 1593 C C . THR A 1 212 ? 14.765 -6.197 -13.018 1.00 92.88 212 THR A C 1
ATOM 1595 O O . THR A 1 212 ? 13.543 -6.304 -12.944 1.00 92.88 212 THR A O 1
ATOM 1598 N N . ALA A 1 213 ? 15.550 -7.192 -13.435 1.00 93.38 213 ALA A N 1
ATOM 1599 C CA . ALA A 1 213 ? 15.027 -8.530 -13.677 1.00 93.38 213 ALA A CA 1
ATOM 1600 C C . ALA A 1 213 ? 14.436 -9.105 -12.381 1.00 93.38 213 ALA A C 1
ATOM 1602 O O . ALA A 1 213 ? 14.996 -8.909 -11.302 1.00 93.38 213 ALA A O 1
ATOM 1603 N N . VAL A 1 214 ? 13.308 -9.802 -12.497 1.00 94.00 214 VAL A N 1
ATOM 1604 C CA . VAL A 1 214 ? 12.629 -10.436 -11.368 1.00 94.00 214 VAL A CA 1
ATOM 1605 C C . VAL A 1 214 ? 12.383 -11.904 -11.679 1.00 94.00 214 VAL A C 1
ATOM 1607 O O . VAL A 1 214 ? 11.822 -12.235 -12.723 1.00 94.00 214 VAL A O 1
ATOM 1610 N N . ASP A 1 215 ? 12.774 -12.754 -10.739 1.00 93.81 215 ASP A N 1
ATOM 1611 C CA . ASP A 1 215 ? 12.398 -14.159 -10.687 1.00 93.81 215 ASP A CA 1
ATOM 1612 C C . ASP A 1 215 ? 11.435 -14.321 -9.512 1.00 93.81 215 ASP A C 1
ATOM 1614 O O . ASP A 1 215 ? 11.754 -13.916 -8.401 1.00 93.81 215 ASP A O 1
ATOM 1618 N N . ILE A 1 216 ? 10.248 -14.881 -9.746 1.00 93.69 216 ILE A N 1
ATOM 1619 C CA . ILE A 1 216 ? 9.289 -15.143 -8.665 1.00 93.69 216 ILE A CA 1
ATOM 1620 C C . ILE A 1 216 ? 9.656 -16.485 -8.029 1.00 93.69 216 ILE A C 1
ATOM 1622 O O . ILE A 1 216 ? 9.388 -17.535 -8.619 1.00 93.69 216 ILE A O 1
ATOM 1626 N N . PHE A 1 217 ? 10.280 -16.469 -6.847 1.00 93.62 217 PHE A N 1
ATOM 1627 C CA . PHE A 1 217 ? 10.786 -17.678 -6.195 1.00 93.62 217 PHE A CA 1
ATOM 1628 C C . PHE A 1 217 ? 10.515 -17.696 -4.681 1.00 93.62 217 PHE A C 1
ATOM 1630 O O . PHE A 1 217 ? 10.298 -16.673 -4.048 1.00 93.62 217 PHE A O 1
ATOM 1637 N N . GLY A 1 218 ? 10.490 -18.888 -4.076 1.00 91.62 218 GLY A N 1
ATOM 1638 C CA . GLY A 1 218 ? 10.336 -19.032 -2.621 1.00 91.62 218 GLY A CA 1
ATOM 1639 C C . GLY A 1 218 ? 8.906 -18.865 -2.090 1.00 91.62 218 GLY A C 1
ATOM 1640 O O . GLY A 1 218 ? 8.691 -18.881 -0.881 1.00 91.62 218 GLY A O 1
ATOM 1641 N N . TRP A 1 219 ? 7.915 -18.738 -2.974 1.00 95.44 219 TRP A N 1
ATOM 1642 C CA . TRP A 1 219 ? 6.504 -18.704 -2.595 1.00 95.44 219 TRP A CA 1
ATOM 1643 C C . TRP A 1 219 ? 5.870 -20.091 -2.731 1.00 95.44 219 TRP A C 1
ATOM 1645 O O . TRP A 1 219 ? 5.927 -20.692 -3.805 1.00 95.44 219 TRP A O 1
ATOM 1655 N N . THR A 1 220 ? 5.222 -20.583 -1.673 1.00 97.50 220 THR A N 1
ATOM 1656 C CA . THR A 1 220 ? 4.353 -21.770 -1.768 1.00 97.50 220 THR A CA 1
ATOM 1657 C C . THR A 1 220 ? 2.956 -21.304 -2.147 1.00 97.50 220 THR A C 1
ATOM 1659 O O . THR A 1 220 ? 2.386 -20.461 -1.458 1.00 97.50 220 THR A O 1
ATOM 1662 N N . THR A 1 221 ? 2.418 -21.827 -3.246 1.00 96.94 221 THR A N 1
ATOM 1663 C CA . THR A 1 221 ? 1.125 -21.416 -3.812 1.00 96.94 221 THR A CA 1
ATOM 1664 C C . THR A 1 221 ? 0.282 -22.632 -4.171 1.00 96.94 221 THR A C 1
ATOM 1666 O O . THR A 1 221 ? 0.812 -23.732 -4.350 1.00 96.94 221 THR A O 1
ATOM 1669 N N . ASP A 1 222 ? -1.023 -22.430 -4.298 1.00 95.88 222 ASP A N 1
ATOM 1670 C CA . ASP A 1 222 ? -1.955 -23.385 -4.890 1.00 95.88 222 ASP A CA 1
ATOM 1671 C C . ASP A 1 222 ? -3.022 -22.646 -5.720 1.00 95.88 222 ASP A C 1
ATOM 1673 O O . ASP A 1 222 ? -2.819 -21.506 -6.145 1.00 95.88 222 ASP A O 1
ATOM 1677 N N . ILE A 1 223 ? -4.136 -23.317 -6.022 1.00 95.38 223 ILE A N 1
ATOM 1678 C CA . ILE A 1 223 ? -5.209 -22.737 -6.835 1.00 95.38 223 ILE A CA 1
ATOM 1679 C C . ILE A 1 223 ? -5.963 -21.607 -6.118 1.00 95.38 223 ILE A C 1
ATOM 1681 O O . ILE A 1 223 ? -6.467 -20.701 -6.783 1.00 95.38 223 ILE A O 1
ATOM 1685 N N . ASP A 1 224 ? -6.006 -21.638 -4.787 1.00 96.12 224 ASP A N 1
ATOM 1686 C CA . ASP A 1 224 ? -6.740 -20.691 -3.950 1.00 96.12 224 ASP A CA 1
ATOM 1687 C C . ASP A 1 224 ? -5.807 -19.642 -3.318 1.00 96.12 224 ASP A C 1
ATOM 1689 O O . ASP A 1 224 ? -6.265 -18.572 -2.925 1.00 96.12 224 ASP A O 1
ATOM 1693 N N . ASN A 1 225 ? -4.496 -19.890 -3.286 1.00 97.56 225 ASN A N 1
ATOM 1694 C CA . ASN A 1 225 ? -3.477 -19.063 -2.646 1.00 97.56 225 ASN A CA 1
ATOM 1695 C C . ASN A 1 225 ? -2.361 -18.739 -3.639 1.00 97.56 225 ASN A C 1
ATOM 1697 O O . ASN A 1 225 ? -1.438 -19.527 -3.854 1.00 97.56 225 ASN A O 1
ATOM 1701 N N . PHE A 1 226 ? -2.441 -17.568 -4.264 1.00 96.62 226 PHE A N 1
ATOM 1702 C CA . PHE A 1 226 ? -1.571 -17.187 -5.374 1.00 96.62 226 PHE A CA 1
ATOM 1703 C C . PHE A 1 226 ? -1.078 -15.747 -5.261 1.00 96.62 226 PHE A C 1
ATOM 1705 O O . PHE A 1 226 ? -1.565 -14.937 -4.468 1.00 96.62 226 PHE A O 1
ATOM 1712 N N . ILE A 1 227 ? -0.116 -15.421 -6.122 1.00 97.19 227 ILE A N 1
ATOM 1713 C CA . ILE A 1 227 ? 0.354 -14.056 -6.337 1.00 97.19 227 ILE A CA 1
ATOM 1714 C C . ILE A 1 227 ? -0.246 -13.546 -7.642 1.00 97.19 227 ILE A C 1
ATOM 1716 O O . ILE A 1 227 ? -0.071 -14.141 -8.705 1.00 97.19 227 ILE A O 1
ATOM 1720 N N . LYS A 1 228 ? -0.925 -12.408 -7.572 1.00 97.25 228 LYS A N 1
ATOM 1721 C CA . LYS A 1 228 ? -1.405 -11.641 -8.715 1.00 97.25 228 LYS A CA 1
ATOM 1722 C C . LYS A 1 228 ? -0.573 -10.381 -8.848 1.00 97.25 228 LYS A C 1
ATOM 1724 O O . LYS A 1 228 ? -0.632 -9.497 -7.998 1.00 97.25 228 LYS A O 1
ATOM 1729 N N . ILE A 1 229 ? 0.148 -10.275 -9.955 1.00 97.19 229 ILE A N 1
ATOM 1730 C CA . ILE A 1 229 ? 0.875 -9.066 -10.344 1.00 97.19 229 ILE A CA 1
ATOM 1731 C C . ILE A 1 229 ? 0.076 -8.398 -11.457 1.00 97.19 229 ILE A C 1
ATOM 1733 O O . ILE A 1 229 ? -0.255 -9.035 -12.458 1.00 97.19 229 ILE A O 1
ATOM 1737 N N . TYR A 1 230 ? -0.287 -7.134 -11.278 1.00 97.44 230 TYR A N 1
ATOM 1738 C CA . TYR A 1 230 ? -1.153 -6.430 -12.220 1.00 97.44 230 TYR A CA 1
ATOM 1739 C C . TYR A 1 230 ? -0.931 -4.923 -12.168 1.00 97.44 230 TYR A C 1
ATOM 1741 O O . TYR A 1 230 ? -0.341 -4.394 -11.233 1.00 97.44 230 TYR A O 1
ATOM 1749 N N . THR A 1 231 ? -1.443 -4.218 -13.170 1.00 96.81 231 THR A N 1
ATOM 1750 C CA . THR A 1 231 ? -1.482 -2.756 -13.176 1.00 96.81 231 THR A CA 1
ATOM 1751 C C . THR A 1 231 ? -2.901 -2.295 -12.850 1.00 96.81 231 THR A C 1
ATOM 1753 O O . THR A 1 231 ? -3.824 -2.701 -13.562 1.00 96.81 231 THR A O 1
ATOM 1756 N N . PRO A 1 232 ? -3.106 -1.466 -11.812 1.00 97.56 232 PRO A N 1
ATOM 1757 C CA . PRO A 1 232 ? -4.441 -1.050 -11.412 1.00 97.56 232 PRO A CA 1
ATOM 1758 C C . PRO A 1 232 ? -5.056 -0.109 -12.452 1.00 97.56 232 PRO A C 1
ATOM 1760 O O . PRO A 1 232 ? -4.411 0.813 -12.967 1.00 97.56 232 PRO A O 1
ATOM 1763 N N . THR A 1 233 ? -6.320 -0.356 -12.777 1.00 96.94 233 THR A N 1
ATOM 1764 C CA . THR A 1 233 ? -7.068 0.407 -13.793 1.00 96.94 233 THR A CA 1
ATOM 1765 C C . THR A 1 233 ? -8.511 0.678 -13.400 1.00 96.94 233 THR A C 1
ATOM 1767 O O . THR A 1 233 ? -9.116 1.611 -13.929 1.00 96.94 233 THR A O 1
ATOM 1770 N N . LEU A 1 234 ? -9.067 -0.106 -12.476 1.00 97.44 234 LEU A N 1
ATOM 1771 C CA . LEU A 1 234 ? -10.438 0.066 -12.022 1.00 97.44 234 LEU A CA 1
ATOM 1772 C C . LEU A 1 234 ? -10.531 1.237 -11.043 1.00 97.44 234 LEU A C 1
ATOM 1774 O O . LEU A 1 234 ? -9.622 1.466 -10.249 1.00 97.44 234 LEU A O 1
ATOM 1778 N N . LEU A 1 235 ? -11.674 1.930 -11.028 1.00 97.44 235 LEU A N 1
ATOM 1779 C CA . LEU A 1 235 ? -11.918 3.037 -10.089 1.00 97.44 235 LEU A CA 1
ATOM 1780 C C . LEU A 1 235 ? -11.884 2.605 -8.615 1.00 97.44 235 LEU A C 1
ATOM 1782 O O . LEU A 1 235 ? -11.624 3.428 -7.734 1.00 97.44 235 LEU A O 1
ATOM 1786 N N . THR A 1 236 ? -12.126 1.313 -8.371 1.00 98.00 236 THR A N 1
ATOM 1787 C CA . THR A 1 236 ? -12.013 0.661 -7.062 1.00 98.00 236 THR A CA 1
ATOM 1788 C C . THR A 1 236 ? -10.573 0.352 -6.660 1.00 98.00 236 THR A C 1
ATOM 1790 O O . THR A 1 236 ? -10.315 0.030 -5.503 1.00 98.00 236 THR A O 1
ATOM 1793 N N . GLU A 1 237 ? -9.635 0.433 -7.602 1.00 98.25 237 GLU A N 1
ATOM 1794 C CA . GLU A 1 237 ? -8.206 0.210 -7.391 1.00 98.25 237 GLU A CA 1
ATOM 1795 C C . GLU A 1 237 ? -7.445 1.539 -7.336 1.00 98.25 237 GLU A C 1
ATOM 1797 O O . GLU A 1 237 ? -6.549 1.703 -6.513 1.00 98.25 237 GLU A O 1
ATOM 1802 N N . VAL A 1 238 ? -7.793 2.493 -8.206 1.00 98.38 238 VAL A N 1
ATOM 1803 C CA . VAL A 1 238 ? -7.079 3.763 -8.408 1.00 98.38 238 VAL A CA 1
ATOM 1804 C C . VAL A 1 238 ? -8.003 4.818 -9.039 1.00 98.38 238 VAL A C 1
ATOM 1806 O O . VAL A 1 238 ? -9.018 4.478 -9.636 1.00 98.38 238 VAL A O 1
ATOM 1809 N N . GLY A 1 239 ? -7.693 6.112 -8.920 1.00 97.44 239 GLY A N 1
ATOM 1810 C CA . GLY A 1 239 ? -8.482 7.191 -9.540 1.00 97.44 239 GLY A CA 1
ATOM 1811 C C . GLY A 1 239 ? -8.244 7.406 -11.031 1.00 97.44 239 GLY A C 1
ATOM 1812 O O . GLY A 1 239 ? -9.150 7.844 -11.736 1.00 97.44 239 GLY A O 1
ATOM 1813 N N . VAL A 1 240 ? -7.061 7.049 -11.525 1.00 95.69 240 VAL A N 1
ATOM 1814 C CA . VAL A 1 240 ? -6.705 7.096 -12.945 1.00 95.69 240 VAL A CA 1
ATOM 1815 C C . VAL A 1 240 ? -5.923 5.846 -13.328 1.00 95.69 240 VAL A C 1
ATOM 1817 O O . VAL A 1 240 ? -5.073 5.387 -12.565 1.00 95.69 240 VAL A O 1
ATOM 1820 N N . SER A 1 241 ? -6.202 5.298 -14.514 1.00 94.88 241 SER A N 1
ATOM 1821 C CA . SER A 1 241 ? -5.514 4.109 -15.028 1.00 94.88 241 SER A CA 1
ATOM 1822 C C . SER A 1 241 ? -3.997 4.265 -14.946 1.00 94.88 241 SER A C 1
ATOM 1824 O O . SER A 1 241 ? -3.438 5.238 -15.449 1.00 94.88 241 SER A O 1
ATOM 1826 N N . GLN A 1 242 ? -3.334 3.274 -14.352 1.00 94.06 242 GLN A N 1
ATOM 1827 C CA . GLN A 1 242 ? -1.877 3.242 -14.207 1.00 94.06 242 GLN A CA 1
ATOM 1828 C C . GLN A 1 242 ? -1.192 2.472 -15.332 1.00 94.06 242 GLN A C 1
ATOM 1830 O O . GLN A 1 242 ? 0.019 2.252 -15.295 1.00 94.06 242 GLN A O 1
ATOM 1835 N N . ARG A 1 243 ? -1.956 2.045 -16.344 1.00 86.00 243 ARG A N 1
ATOM 1836 C CA . ARG A 1 243 ? -1.401 1.407 -17.533 1.00 86.00 243 ARG A CA 1
ATOM 1837 C C . ARG A 1 243 ? -0.425 2.371 -18.195 1.00 86.00 243 ARG A C 1
ATOM 1839 O O . ARG A 1 243 ? -0.812 3.470 -18.583 1.00 86.00 243 ARG A O 1
ATOM 1846 N N . HIS A 1 244 ? 0.829 1.949 -18.327 1.00 74.31 244 HIS A N 1
ATOM 1847 C CA . HIS A 1 244 ? 1.813 2.707 -19.088 1.00 74.31 244 HIS A CA 1
ATOM 1848 C C . HIS A 1 244 ? 1.291 2.937 -20.516 1.00 74.31 244 HIS A C 1
ATOM 1850 O O . HIS A 1 244 ? 0.656 2.056 -21.102 1.00 74.31 244 HIS A O 1
ATOM 1856 N N . SER A 1 245 ? 1.581 4.101 -21.099 1.00 67.06 245 SER A N 1
ATOM 1857 C CA . SER A 1 245 ? 1.102 4.474 -22.441 1.00 67.06 245 SER A CA 1
ATOM 1858 C C . SER A 1 245 ? 1.679 3.618 -23.581 1.00 67.06 245 SER A C 1
ATOM 1860 O O . SER A 1 245 ? 1.386 3.879 -24.744 1.00 67.06 245 SER A O 1
ATOM 1862 N N . GLY A 1 246 ? 2.501 2.607 -23.270 1.00 61.88 246 GLY A N 1
ATOM 1863 C CA . GLY A 1 246 ? 3.347 1.920 -24.242 1.00 61.88 246 GLY A CA 1
ATOM 1864 C C . GLY A 1 246 ? 4.425 2.844 -24.817 1.00 61.88 246 GLY A C 1
ATOM 1865 O O . GLY A 1 246 ? 4.377 4.064 -24.673 1.00 61.88 246 GLY A O 1
ATOM 1866 N N . LYS A 1 247 ? 5.425 2.257 -25.472 1.00 53.16 247 LYS A N 1
ATOM 1867 C CA . LYS A 1 247 ? 6.053 2.938 -26.607 1.00 53.16 247 LYS A CA 1
ATOM 1868 C C . LYS A 1 247 ? 5.256 2.501 -27.846 1.00 53.16 247 LYS A C 1
ATOM 1870 O O . LYS A 1 247 ? 4.967 1.303 -27.914 1.00 53.16 247 LYS A O 1
ATOM 1875 N N . PRO A 1 248 ? 4.836 3.414 -28.738 1.00 45.03 248 PRO A N 1
ATOM 1876 C CA . PRO A 1 248 ? 4.346 3.020 -30.056 1.00 45.03 248 PRO A CA 1
ATOM 1877 C C . PRO A 1 248 ? 5.429 2.273 -30.845 1.00 45.03 248 PRO A C 1
ATOM 1879 O O . PRO A 1 248 ? 6.631 2.499 -30.562 1.00 45.03 248 PRO A O 1
#

pLDDT: mean 81.7, std 24.33, range [30.27, 98.88]

Radius of gyration: 31.8 Å; chains: 1; bounding box: 64×88×99 Å

Foldseek 3Di:
DDDDDDDDDDDDDDDDDDDDDDDDDDDDDDDDDDDDPDDDDDDDPPPPPPPPDPPPPDPPDFFQEAWAEEEAQFLDFQDWQLVLPKKWWADQQKIFIRDFGDQLDFFRKKKWFPPPDDDLDGAARTAIWTFHWDPDSGITGIDHNLNHGDDTDGIGRTMTIGHQYNAPQCQQCVNGSPNRRYHHDGHLDAQVVSSYAYEYAYAYDDPRDRPDDHDNDNYRADPRGYYHYYHDDDVTGGSHGRPDPDDD

Secondary structure (DSSP, 8-state):
------------PPP---PPPP-------------------S--------------------SEEEEEEE-TT--S-SEE-TTS-S-EEEETTEEEESSPPPTT-BTT-EEEE--SSSSS---TTSEEEEEEEESSSSEEEEE-TTSPPPPPEEEE--EEEE-SBSSHHHHHTT---TT--S----SS-BHHHHTEEEEEEE--BTTBPP-S-----S-B--SSS-EEEE---STTTBSS--------

Sequence (248 aa):
MLSISFLNKNKIKTIRFATFSAVRSVLAVYPVAGRFKFRYNGLFLTIFIFFAGFAFASPAYGATQIFRSVGPGATGLLTSDTAHARTITLTSGVATFSVALPDNIGVGDAVIIDTGGTDQTIDASDTLLFIHSRTSSTSYTLRTHTGSVPGDIAINDTYQIYRAYTSLANAEAGTKNTSIPIAFNGGNRDLVTNDEQWNIACYANGTTADTTAVDIFGWTTDIDNFIKIYTPTLLTEVGVSQRHSGKP